Protein AF-A0AAV6N9J0-F1 (afdb_monomer_lite)

InterPro domains:
  IPR007642 RNA polymerase Rpb2, domain 2 [PF04561] (102-189)
  IPR015712 DNA-directed RNA polymerase, subunit 2 [PTHR20856] (10-179)

Sequence (192 aa):
MEIICNKQLDCCLFILYHNSEKDLAELRECPYDQGGYFIINESEKVLIAQEKMCIKYVSKKGQPNKYAFVEDVWSMAESQNRPPNTMFAHKCFLELVPRGSSGQYIHATLPETRTEIMIIVVFRARGFVPDKDLLEHVCYEFFDTQMMELLQSSLEEAFVIPNQQVALGHIGKRGSTVGVTKEKRIKYALSQ

Foldseek 3Di:
DDPCPPDDPPAPCVVVVDDDCVRCVVVVHHPPDPDQWHQDPNDTHHDDDDDDDDQFDFDQDDDPDQFRGKGWGWDDDPPDPDPPPPIWTKIWTWGDDPPPDDATFIWIDGPQFPDIDGPVLLCQLVPPLDVVSVCVVQPVDPVPVVSVRNCVRSCVVCVVQRHNLSSLQVRLVRRDDPPDDSVVSSVVSVVD

Organism: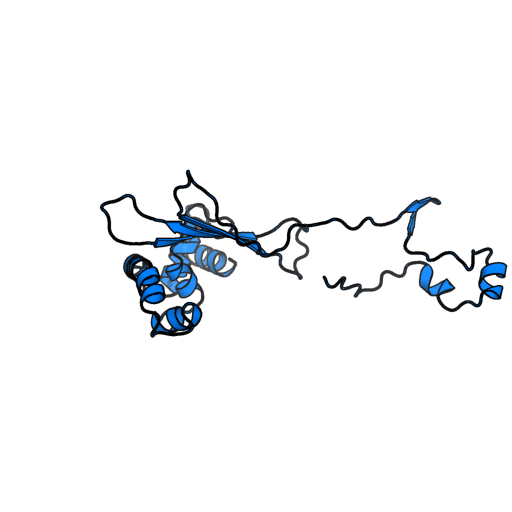 NCBI:txid37648

Structure (mmCIF, N/CA/C/O backbone):
data_AF-A0AAV6N9J0-F1
#
_entry.id   AF-A0AAV6N9J0-F1
#
loop_
_atom_site.group_PDB
_atom_site.id
_atom_site.type_symbol
_atom_site.label_atom_id
_atom_site.label_alt_id
_atom_site.label_comp_id
_atom_site.label_asym_id
_atom_site.label_entity_id
_atom_site.label_seq_id
_atom_site.pdbx_PDB_ins_code
_atom_site.Cartn_x
_atom_site.Cartn_y
_atom_site.Cartn_z
_atom_site.occupancy
_atom_site.B_iso_or_equiv
_atom_site.auth_seq_id
_atom_site.auth_comp_id
_atom_site.auth_asym_id
_atom_site.auth_atom_id
_atom_site.pdbx_PDB_model_num
ATOM 1 N N . MET A 1 1 ? 15.717 -5.652 -12.855 1.00 31.23 1 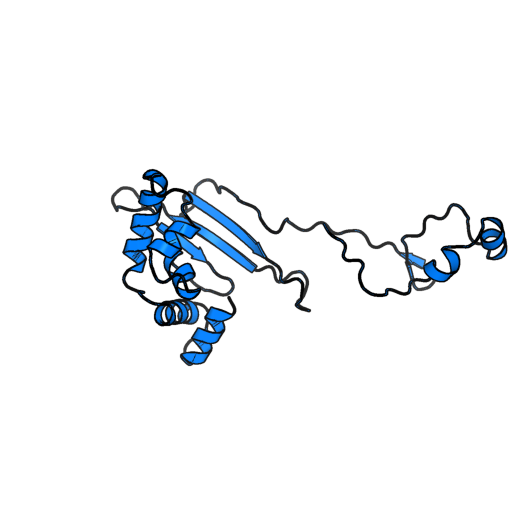MET A N 1
ATOM 2 C CA . MET A 1 1 ? 16.013 -5.033 -14.160 1.00 31.23 1 MET A CA 1
ATOM 3 C C . MET A 1 1 ? 15.926 -6.148 -15.186 1.00 31.23 1 MET A C 1
ATOM 5 O O . MET A 1 1 ? 16.937 -6.641 -15.653 1.00 31.23 1 MET A O 1
ATOM 9 N N . GLU A 1 2 ? 14.709 -6.628 -15.434 1.00 23.64 2 GLU A N 1
ATOM 10 C CA . GLU A 1 2 ? 14.444 -7.546 -16.537 1.00 23.64 2 GLU A CA 1
ATOM 11 C C . GLU A 1 2 ? 13.888 -6.687 -17.656 1.00 23.64 2 GLU A C 1
ATOM 13 O O . GLU A 1 2 ? 12.780 -6.160 -17.568 1.00 23.64 2 GLU A O 1
ATOM 18 N N . ILE A 1 3 ? 14.686 -6.497 -18.699 1.00 32.66 3 ILE A N 1
ATOM 19 C CA . ILE A 1 3 ? 14.113 -6.158 -19.989 1.00 32.66 3 ILE A CA 1
ATOM 20 C C . ILE A 1 3 ? 13.468 -7.461 -20.446 1.00 32.66 3 ILE A C 1
ATOM 22 O O . ILE A 1 3 ? 14.136 -8.334 -20.996 1.00 32.66 3 ILE A O 1
ATOM 26 N N . ILE A 1 4 ? 12.176 -7.620 -20.155 1.00 33.50 4 ILE A N 1
ATOM 27 C CA . ILE A 1 4 ? 11.339 -8.624 -20.804 1.00 33.50 4 ILE A CA 1
ATOM 28 C C . ILE A 1 4 ? 11.236 -8.182 -22.267 1.00 33.50 4 ILE A C 1
ATOM 30 O O . ILE A 1 4 ? 10.284 -7.536 -22.694 1.00 33.50 4 ILE A O 1
ATOM 34 N N . CYS A 1 5 ? 12.271 -8.508 -23.041 1.00 33.91 5 CYS A N 1
ATOM 35 C CA . CYS A 1 5 ? 12.258 -8.492 -24.494 1.00 33.91 5 CYS A CA 1
ATOM 36 C C . CYS A 1 5 ? 11.463 -9.723 -24.944 1.00 33.91 5 CYS A C 1
ATOM 38 O O . CYS A 1 5 ? 11.996 -10.672 -25.506 1.00 33.91 5 CYS A O 1
ATOM 40 N N . ASN A 1 6 ? 10.189 -9.774 -24.562 1.00 35.31 6 ASN A N 1
ATOM 41 C CA . ASN A 1 6 ? 9.321 -10.909 -24.825 1.00 35.31 6 ASN A CA 1
ATOM 42 C C . ASN A 1 6 ? 8.063 -10.393 -25.510 1.00 35.31 6 ASN A C 1
ATOM 44 O O . ASN A 1 6 ? 7.016 -10.207 -24.893 1.00 35.31 6 ASN A O 1
ATOM 48 N N . LYS A 1 7 ? 8.253 -10.063 -26.790 1.00 34.75 7 LYS A N 1
ATOM 49 C CA . LYS A 1 7 ? 7.322 -10.247 -27.909 1.00 34.75 7 LYS A CA 1
ATOM 50 C C . LYS A 1 7 ? 7.892 -9.530 -29.130 1.00 34.75 7 LYS A C 1
ATOM 52 O O . LYS A 1 7 ? 7.790 -8.316 -29.238 1.00 34.75 7 LYS A O 1
ATOM 57 N N . GLN A 1 8 ? 8.479 -10.327 -30.019 1.00 37.38 8 GLN A N 1
ATOM 58 C CA . GLN A 1 8 ? 8.325 -10.196 -31.468 1.00 37.38 8 GLN A CA 1
ATOM 59 C C . GLN A 1 8 ? 8.372 -8.755 -32.012 1.00 37.38 8 GLN A C 1
ATOM 61 O O . GLN A 1 8 ? 7.417 -8.268 -32.613 1.00 37.38 8 GLN A O 1
ATOM 66 N N . LEU A 1 9 ? 9.481 -8.054 -31.795 1.00 38.28 9 LEU A N 1
ATOM 67 C CA . LEU A 1 9 ? 9.863 -6.979 -32.701 1.00 38.28 9 LEU A CA 1
ATOM 68 C C . LEU A 1 9 ? 10.741 -7.638 -33.756 1.00 38.28 9 LEU A C 1
ATOM 70 O O . LEU A 1 9 ? 11.930 -7.856 -33.536 1.00 38.28 9 LEU A O 1
ATOM 74 N N . ASP A 1 10 ? 10.106 -8.015 -34.867 1.00 40.62 10 ASP A N 1
ATOM 75 C CA . ASP A 1 10 ? 10.760 -8.434 -36.106 1.00 40.62 10 ASP A CA 1
ATOM 76 C C . ASP A 1 10 ? 11.541 -7.229 -36.667 1.00 40.62 10 ASP A C 1
ATOM 78 O O . ASP A 1 10 ? 11.131 -6.549 -37.605 1.00 40.62 10 ASP A O 1
ATOM 82 N N . CYS A 1 11 ? 12.648 -6.887 -36.012 1.00 40.97 11 CYS A N 1
ATOM 83 C CA . CYS A 1 11 ? 13.630 -5.933 -36.499 1.00 40.97 11 CYS A CA 1
ATOM 84 C C . CYS A 1 11 ? 14.522 -6.643 -37.522 1.00 40.97 11 CYS A C 1
ATOM 86 O O . CYS A 1 11 ? 14.815 -7.828 -37.361 1.00 40.97 11 CYS A O 1
ATOM 88 N N . CYS A 1 12 ? 14.989 -5.916 -38.543 1.00 45.47 12 CYS A N 1
ATOM 89 C CA . CYS A 1 12 ? 15.786 -6.396 -39.686 1.00 45.47 12 CYS A CA 1
ATOM 90 C C . CYS A 1 12 ? 16.998 -7.300 -39.359 1.00 45.47 1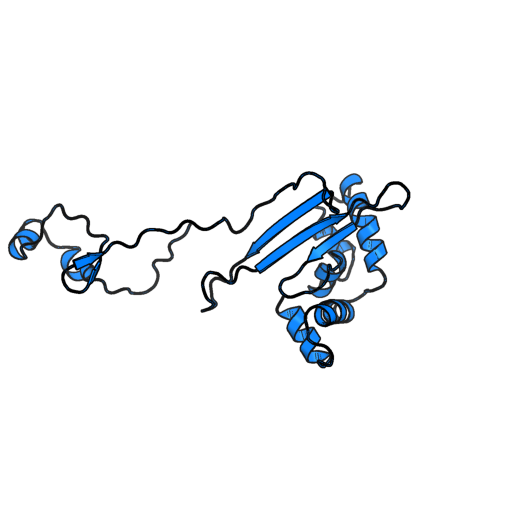2 CYS A C 1
ATOM 92 O O . CYS A 1 12 ? 17.586 -7.883 -40.265 1.00 45.47 12 CYS A O 1
ATOM 94 N N . LEU A 1 13 ? 17.362 -7.458 -38.085 1.00 48.75 13 LEU A N 1
ATOM 95 C CA . LEU A 1 13 ? 18.484 -8.259 -37.619 1.00 48.75 13 LEU A CA 1
ATOM 96 C C . LEU A 1 13 ? 18.312 -9.773 -37.833 1.00 48.75 13 LEU A C 1
ATOM 98 O O . LEU A 1 13 ? 19.321 -10.442 -38.020 1.00 48.75 13 LEU A O 1
ATOM 102 N N . PHE A 1 14 ? 17.093 -10.338 -37.871 1.00 50.28 14 PHE A N 1
ATOM 103 C CA . PHE A 1 14 ? 16.942 -11.798 -38.070 1.00 50.28 14 PHE A CA 1
ATOM 104 C C . PHE A 1 14 ? 17.465 -12.270 -39.440 1.00 50.28 14 PHE A C 1
ATOM 106 O O . PHE A 1 14 ? 17.883 -13.415 -39.577 1.00 50.28 14 PHE A O 1
ATOM 113 N N . ILE A 1 15 ? 17.506 -11.380 -40.440 1.00 55.34 15 ILE A N 1
ATOM 114 C CA . ILE A 1 15 ? 18.019 -11.687 -41.786 1.00 55.34 15 ILE A CA 1
ATOM 115 C C . ILE A 1 15 ? 19.557 -11.784 -41.798 1.00 55.34 15 ILE A C 1
ATOM 117 O O . ILE A 1 15 ? 20.117 -12.490 -42.632 1.00 55.34 15 ILE A O 1
ATOM 121 N N . LEU A 1 16 ? 20.245 -11.115 -40.865 1.00 60.81 16 LEU A N 1
ATOM 122 C CA . LEU A 1 16 ? 21.712 -11.046 -40.814 1.00 60.81 16 LEU A CA 1
ATOM 123 C C . LEU A 1 16 ? 22.329 -11.890 -39.686 1.00 60.81 16 LEU A C 1
ATOM 125 O O . LEU A 1 16 ? 23.527 -12.159 -39.719 1.00 60.81 16 LEU A O 1
ATOM 129 N N . TYR A 1 17 ? 21.526 -12.343 -38.712 1.00 60.28 17 TYR A N 1
ATOM 130 C CA . TYR A 1 17 ? 21.988 -12.932 -37.442 1.00 60.28 17 TYR A CA 1
ATOM 131 C C . TYR A 1 17 ? 22.746 -14.274 -37.556 1.00 60.28 17 TYR A C 1
ATOM 133 O O . TYR A 1 17 ? 23.204 -14.811 -36.552 1.00 60.28 17 TYR A O 1
ATOM 141 N N . HIS A 1 18 ? 22.914 -14.824 -38.758 1.00 62.25 18 HIS A N 1
ATOM 142 C CA . HIS A 1 18 ? 23.640 -16.078 -38.994 1.00 62.25 18 HIS A CA 1
ATOM 143 C C . HIS A 1 18 ? 24.503 -16.071 -40.264 1.00 62.25 18 HIS A C 1
ATOM 145 O O . HIS A 1 18 ? 24.940 -17.128 -40.717 1.00 62.25 18 HIS A O 1
ATOM 151 N N . ASN A 1 19 ? 24.765 -14.894 -40.830 1.00 72.12 19 ASN A N 1
ATOM 152 C CA . ASN A 1 19 ? 25.577 -14.763 -42.034 1.00 72.12 19 ASN A CA 1
ATOM 153 C C . ASN A 1 19 ? 27.068 -14.812 -41.687 1.00 72.12 19 ASN A C 1
ATOM 155 O O . ASN A 1 19 ? 27.505 -14.253 -40.680 1.00 72.12 19 ASN A O 1
ATOM 159 N N . SER A 1 20 ? 27.863 -15.493 -42.515 1.00 79.31 20 SER A N 1
ATOM 160 C CA . SER A 1 20 ? 29.318 -15.446 -42.379 1.00 79.31 20 SER A CA 1
ATOM 161 C C . SER A 1 20 ? 29.845 -14.062 -42.776 1.00 79.31 20 SER A C 1
ATOM 163 O O . SER A 1 20 ? 29.172 -13.309 -43.479 1.00 79.31 20 SER A O 1
ATOM 165 N N . GLU A 1 21 ? 31.077 -13.721 -42.387 1.00 79.44 21 GLU A N 1
ATOM 166 C CA . GLU A 1 21 ? 31.707 -12.447 -42.787 1.00 79.44 21 GLU A CA 1
ATOM 167 C C . GLU A 1 21 ? 31.702 -12.241 -44.312 1.00 79.44 21 GLU A C 1
ATOM 169 O O . GLU A 1 21 ? 31.608 -11.113 -44.793 1.00 79.44 21 GLU A O 1
ATOM 174 N N . LYS A 1 22 ? 31.772 -13.339 -45.077 1.00 80.19 22 LYS A N 1
ATOM 175 C CA . LYS A 1 22 ? 31.703 -13.315 -46.541 1.00 80.19 22 LYS A CA 1
ATOM 176 C C . LYS A 1 22 ? 30.310 -12.937 -47.035 1.00 80.19 22 LYS A C 1
ATOM 178 O O . LYS A 1 22 ? 30.200 -12.071 -47.894 1.00 80.19 22 LYS A O 1
ATOM 183 N N . ASP A 1 23 ? 29.272 -13.532 -46.457 1.00 81.75 23 ASP A N 1
ATOM 184 C CA . ASP A 1 23 ? 27.882 -13.256 -46.832 1.00 81.75 23 ASP A CA 1
ATOM 185 C C . ASP A 1 23 ? 27.499 -11.806 -46.479 1.00 81.75 23 ASP A C 1
ATOM 187 O O . ASP A 1 23 ? 26.815 -11.132 -47.244 1.00 81.75 23 ASP A O 1
ATOM 191 N N . LEU A 1 24 ? 28.005 -11.280 -45.355 1.00 78.62 24 LEU A N 1
ATOM 192 C CA . LEU A 1 24 ? 27.842 -9.868 -44.983 1.00 78.62 24 LEU A CA 1
ATOM 193 C C . LEU A 1 24 ? 28.533 -8.931 -45.984 1.00 78.62 24 LEU A C 1
ATOM 195 O O . LEU A 1 24 ? 27.939 -7.939 -46.406 1.00 78.62 24 LEU A O 1
ATOM 199 N N . ALA A 1 25 ? 29.747 -9.271 -46.427 1.00 78.56 25 ALA A N 1
ATOM 200 C CA . ALA A 1 25 ? 30.464 -8.490 -47.432 1.00 78.56 25 ALA A CA 1
ATOM 201 C C . ALA A 1 25 ? 29.743 -8.478 -48.794 1.00 78.56 25 ALA A C 1
ATOM 203 O O . ALA A 1 25 ? 29.714 -7.443 -49.464 1.00 78.56 25 ALA A O 1
ATOM 204 N N . GLU A 1 26 ? 29.123 -9.593 -49.195 1.00 85.12 26 GLU A N 1
ATOM 205 C CA . GLU A 1 26 ? 28.287 -9.674 -50.404 1.00 85.12 26 GLU A CA 1
ATOM 206 C C . GLU A 1 26 ? 27.029 -8.803 -50.298 1.00 85.12 26 GLU A C 1
ATOM 208 O O . GLU A 1 26 ? 26.639 -8.145 -51.266 1.00 85.12 26 GLU A O 1
ATOM 213 N N . LEU A 1 27 ? 26.444 -8.732 -49.101 1.00 81.25 27 LEU A N 1
ATOM 214 C CA . LEU A 1 27 ? 25.314 -7.861 -48.779 1.00 81.25 27 LEU A CA 1
ATOM 215 C C . LEU A 1 27 ? 25.713 -6.388 -48.581 1.00 81.25 27 LEU A C 1
ATOM 217 O O . LEU A 1 27 ? 24.838 -5.550 -48.392 1.00 81.25 27 LEU A O 1
ATOM 221 N N . ARG A 1 28 ? 27.009 -6.055 -48.704 1.00 80.75 28 ARG A N 1
ATOM 222 C CA . ARG A 1 28 ? 27.591 -4.720 -48.455 1.00 80.75 28 ARG A CA 1
ATOM 223 C C . ARG A 1 28 ? 27.398 -4.219 -47.024 1.00 80.75 28 ARG A C 1
ATOM 225 O O . ARG A 1 28 ? 27.428 -3.014 -46.787 1.00 80.75 28 ARG A O 1
ATOM 232 N N . GLU A 1 29 ? 27.262 -5.147 -46.091 1.00 81.88 29 GLU A N 1
ATOM 233 C CA . GLU A 1 29 ? 27.192 -4.869 -44.665 1.00 81.88 29 GLU A CA 1
ATOM 234 C C . GLU A 1 29 ? 28.583 -4.971 -44.032 1.00 81.88 29 GLU A C 1
ATOM 236 O O . GLU A 1 29 ? 29.466 -5.694 -44.504 1.00 81.88 29 GLU A O 1
ATOM 241 N N . CYS A 1 30 ? 28.800 -4.229 -42.948 1.00 78.62 30 CYS A N 1
ATOM 242 C CA . CYS A 1 30 ? 30.058 -4.264 -42.211 1.00 78.62 30 CYS A CA 1
ATOM 243 C C . CYS A 1 30 ? 30.059 -5.440 -41.212 1.00 78.62 30 CYS A C 1
ATOM 245 O O . CYS A 1 30 ? 29.226 -5.443 -40.308 1.00 78.62 30 CYS A O 1
ATOM 247 N N . PRO A 1 31 ? 31.019 -6.389 -41.267 1.00 79.88 31 PRO A N 1
ATOM 248 C CA . PRO A 1 31 ? 31.106 -7.485 -40.291 1.00 79.88 31 PRO A CA 1
ATOM 249 C C . PRO A 1 31 ? 31.348 -7.034 -38.843 1.00 79.88 31 PRO A C 1
ATOM 251 O O . PRO A 1 31 ? 31.152 -7.809 -37.911 1.00 79.88 31 PRO A O 1
ATOM 254 N N . TYR A 1 32 ? 31.805 -5.793 -38.652 1.00 80.12 32 TYR A N 1
ATOM 255 C CA . TYR A 1 32 ? 32.082 -5.206 -37.340 1.00 80.12 32 TYR A CA 1
ATOM 256 C C . TYR A 1 32 ? 30.927 -4.365 -36.790 1.00 80.12 32 TYR A C 1
ATOM 258 O O . TYR A 1 32 ? 31.050 -3.834 -35.684 1.00 80.12 32 TYR A O 1
ATOM 266 N N . ASP A 1 33 ? 29.833 -4.211 -37.538 1.00 82.81 33 ASP A N 1
ATOM 267 C CA . ASP A 1 33 ? 28.647 -3.544 -37.020 1.00 82.81 33 ASP A CA 1
ATOM 268 C C . ASP A 1 33 ? 27.965 -4.427 -35.965 1.00 82.81 33 ASP A C 1
ATOM 270 O O . ASP A 1 33 ? 27.633 -5.588 -36.202 1.00 82.81 33 ASP A O 1
ATOM 274 N N . GLN A 1 34 ? 27.785 -3.871 -34.769 1.00 79.31 34 GLN A N 1
ATOM 275 C CA . GLN A 1 34 ? 27.184 -4.563 -33.629 1.00 79.31 34 GLN A CA 1
ATOM 276 C C . GLN A 1 34 ? 25.653 -4.447 -33.613 1.00 79.31 34 GLN A C 1
ATOM 278 O O . GLN A 1 34 ? 24.997 -5.109 -32.804 1.00 79.31 34 GLN A O 1
ATOM 283 N N . GLY A 1 35 ? 25.072 -3.617 -34.484 1.00 81.69 35 GLY A N 1
ATOM 284 C CA . GLY A 1 35 ? 23.641 -3.344 -34.503 1.00 81.69 35 GLY A CA 1
ATOM 285 C C . GLY A 1 35 ? 23.174 -2.565 -33.267 1.00 81.69 35 GLY A C 1
ATOM 286 O O . GLY A 1 35 ? 23.892 -1.740 -32.705 1.00 81.69 35 GLY A O 1
ATOM 287 N N . GLY A 1 36 ? 21.930 -2.802 -32.834 1.00 79.50 36 GLY A N 1
ATOM 288 C CA . GLY A 1 36 ? 21.336 -2.107 -31.677 1.00 79.50 36 GLY A CA 1
ATOM 289 C C . GLY A 1 36 ? 20.694 -0.752 -32.001 1.00 79.50 36 GLY A C 1
ATOM 290 O O . GLY A 1 36 ? 20.343 0.008 -31.097 1.00 79.50 36 GLY A O 1
ATOM 291 N N . TYR A 1 37 ? 20.501 -0.462 -33.284 1.00 83.94 37 TYR A N 1
ATOM 292 C CA . TYR A 1 37 ? 19.811 0.716 -33.790 1.00 83.94 37 TYR A CA 1
ATOM 293 C C . TYR A 1 37 ? 18.672 0.317 -34.739 1.00 83.94 37 TYR A C 1
ATOM 295 O O . TYR A 1 37 ? 18.566 -0.818 -35.199 1.00 83.94 37 TYR A O 1
ATOM 303 N N . PHE A 1 38 ? 17.797 1.273 -35.020 1.00 83.06 38 PHE A N 1
ATOM 304 C CA . PHE A 1 38 ? 16.711 1.182 -35.984 1.00 83.06 38 PHE A CA 1
ATOM 305 C C . PHE A 1 38 ? 17.035 2.084 -37.169 1.00 83.06 38 PHE A C 1
ATOM 307 O O . PHE A 1 38 ? 17.471 3.217 -36.971 1.00 83.06 38 PHE A O 1
ATOM 314 N N . ILE A 1 39 ? 16.765 1.625 -38.389 1.00 82.94 39 ILE A N 1
ATOM 315 C CA . ILE A 1 39 ? 16.808 2.478 -39.580 1.00 82.94 39 ILE A CA 1
ATOM 316 C C . ILE A 1 39 ? 15.397 3.030 -39.797 1.00 82.94 39 ILE A C 1
ATOM 318 O O . ILE A 1 39 ? 14.472 2.288 -40.122 1.00 82.94 39 ILE A O 1
ATOM 322 N N . ILE A 1 40 ? 15.216 4.334 -39.585 1.00 83.69 40 ILE A N 1
ATOM 323 C CA . ILE A 1 40 ? 13.936 5.034 -39.749 1.00 83.69 40 ILE A CA 1
ATOM 324 C C . ILE A 1 40 ? 14.161 6.187 -40.719 1.00 83.69 40 ILE A C 1
ATOM 326 O O . ILE A 1 40 ? 14.935 7.095 -40.421 1.00 83.69 40 ILE A O 1
ATOM 330 N N . ASN A 1 41 ? 13.468 6.167 -41.862 1.00 88.06 41 ASN A N 1
ATOM 331 C CA . ASN A 1 41 ? 13.627 7.158 -42.934 1.00 88.06 41 ASN A CA 1
ATOM 332 C C . ASN A 1 41 ? 15.102 7.344 -43.334 1.00 88.06 41 ASN A C 1
ATOM 334 O O . ASN A 1 41 ? 15.622 8.456 -43.279 1.00 88.06 41 ASN A O 1
ATOM 338 N N . GLU A 1 42 ? 15.786 6.241 -43.658 1.00 82.06 42 GLU A N 1
ATOM 339 C CA . GLU A 1 42 ? 17.198 6.233 -44.093 1.00 82.06 42 GLU A CA 1
ATOM 340 C C . GLU A 1 42 ? 18.193 6.766 -43.043 1.00 82.06 42 GLU A C 1
ATOM 342 O O . GLU A 1 42 ? 19.358 7.004 -43.343 1.00 82.06 42 GLU A O 1
ATOM 347 N N . SER A 1 43 ? 17.753 6.948 -41.794 1.00 75.56 43 SER A N 1
ATOM 348 C CA . SER A 1 43 ? 18.587 7.407 -40.684 1.00 75.56 43 SER A CA 1
ATOM 349 C C . SER A 1 43 ? 18.631 6.382 -39.559 1.00 75.56 43 SER A C 1
ATOM 351 O O . SER A 1 43 ? 17.592 5.887 -39.119 1.00 75.56 43 SER A O 1
ATOM 353 N N . GLU A 1 44 ? 19.820 6.146 -39.018 1.00 84.81 44 GLU A N 1
ATOM 354 C CA . GLU A 1 44 ? 20.021 5.315 -37.833 1.00 84.81 44 GLU A CA 1
ATOM 355 C C . GLU A 1 44 ? 19.523 6.027 -3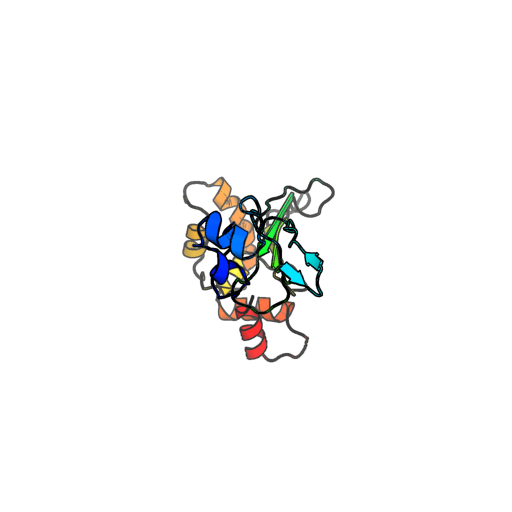6.567 1.00 84.81 44 GLU A C 1
ATOM 357 O O . GLU A 1 44 ? 19.729 7.233 -36.367 1.00 84.81 44 GLU A O 1
ATOM 362 N N . LYS A 1 45 ? 18.832 5.279 -35.704 1.00 84.94 45 LYS A N 1
ATOM 363 C CA . LYS A 1 45 ? 18.264 5.746 -34.436 1.00 84.94 45 LYS A CA 1
ATOM 364 C C . LYS A 1 45 ? 18.501 4.709 -33.350 1.00 84.94 45 LYS A C 1
ATOM 366 O O . LYS A 1 45 ? 18.144 3.550 -33.509 1.00 84.94 45 LYS A O 1
ATOM 371 N N . VAL A 1 46 ? 19.026 5.138 -32.211 1.00 85.81 46 VAL A N 1
ATOM 372 C CA . VAL A 1 46 ? 19.228 4.279 -31.037 1.00 85.81 46 VAL A CA 1
ATOM 373 C C . VAL A 1 46 ? 18.216 4.658 -29.962 1.00 85.81 46 VAL A C 1
ATOM 375 O O . VAL A 1 46 ? 17.964 5.843 -29.727 1.00 85.81 46 VAL A O 1
ATOM 378 N N . LEU A 1 47 ? 17.636 3.658 -29.296 1.00 86.50 47 LEU A N 1
ATOM 379 C CA . LEU A 1 47 ? 16.844 3.896 -28.093 1.00 86.50 47 LEU A CA 1
ATOM 380 C C . LEU A 1 47 ? 17.785 4.148 -26.917 1.00 86.50 47 LEU A C 1
ATOM 382 O O . LEU A 1 47 ? 18.559 3.278 -26.526 1.00 86.50 47 LEU A O 1
ATOM 386 N N . ILE A 1 48 ? 17.697 5.342 -26.337 1.00 87.12 48 ILE A N 1
ATOM 387 C CA . ILE A 1 48 ? 18.438 5.683 -25.125 1.00 87.12 48 ILE A CA 1
ATOM 388 C C . ILE A 1 48 ? 17.628 5.198 -23.925 1.00 87.12 48 ILE A C 1
ATOM 390 O O . ILE A 1 48 ? 16.470 5.587 -23.750 1.00 87.12 48 ILE A O 1
ATOM 394 N N . ALA A 1 49 ? 18.241 4.350 -23.099 1.00 82.75 49 ALA A N 1
ATOM 395 C CA . ALA A 1 49 ? 17.639 3.914 -21.850 1.00 82.75 49 ALA A CA 1
ATOM 396 C C . ALA A 1 49 ? 17.351 5.131 -20.958 1.00 82.75 49 ALA A C 1
ATOM 398 O O . ALA A 1 49 ? 18.215 5.980 -20.742 1.00 82.75 49 ALA A O 1
ATOM 399 N N . GLN A 1 50 ? 16.125 5.214 -20.444 1.00 78.12 50 GLN A N 1
ATOM 400 C CA . GLN A 1 50 ? 15.738 6.253 -19.498 1.00 78.12 50 GLN A CA 1
ATOM 401 C C . GLN A 1 50 ? 15.793 5.702 -18.081 1.00 78.12 50 GLN A C 1
ATOM 403 O O . GLN A 1 50 ? 15.148 4.698 -17.769 1.00 78.12 50 GLN A O 1
ATOM 408 N N . GLU A 1 51 ? 16.532 6.387 -17.215 1.00 73.50 51 GLU A N 1
ATOM 409 C CA . GLU A 1 51 ? 16.494 6.104 -15.789 1.00 73.50 51 GLU A CA 1
ATOM 410 C C . GLU A 1 51 ? 15.137 6.502 -15.207 1.00 73.50 51 GLU A C 1
ATOM 412 O O . GLU A 1 51 ? 14.567 7.551 -15.519 1.00 73.50 51 GLU A O 1
ATOM 417 N N . LYS A 1 52 ? 14.619 5.645 -14.331 1.00 68.25 52 LYS A N 1
ATOM 418 C CA . LYS A 1 52 ? 13.447 5.928 -13.508 1.00 68.25 52 LYS A CA 1
ATOM 419 C C . LYS A 1 52 ? 13.785 5.625 -12.060 1.00 68.25 52 LYS A C 1
ATOM 421 O O . LYS A 1 52 ? 14.526 4.688 -11.774 1.00 68.25 52 LYS A O 1
ATOM 426 N N . MET A 1 53 ? 13.211 6.412 -11.154 1.00 64.50 53 MET A N 1
ATOM 427 C CA . MET A 1 53 ? 13.336 6.185 -9.716 1.00 64.50 53 MET A CA 1
ATOM 428 C C . MET A 1 53 ? 12.904 4.761 -9.356 1.00 64.50 53 MET A C 1
ATOM 430 O O . MET A 1 53 ? 11.874 4.272 -9.829 1.00 64.50 53 MET A O 1
ATOM 434 N N . CYS A 1 54 ? 13.689 4.111 -8.496 1.00 58.28 54 CYS A N 1
ATOM 435 C CA . CYS A 1 54 ? 13.357 2.795 -7.973 1.00 58.28 54 CYS A CA 1
ATOM 436 C C . CYS A 1 54 ? 12.012 2.821 -7.240 1.00 58.28 54 CYS A C 1
ATOM 438 O O . CYS A 1 54 ? 11.688 3.738 -6.489 1.00 58.28 54 CYS A O 1
ATOM 440 N N . ILE A 1 55 ? 11.253 1.750 -7.445 1.00 61.47 55 ILE A N 1
ATOM 441 C CA . ILE A 1 55 ? 9.862 1.575 -7.018 1.00 61.47 55 ILE A CA 1
ATOM 442 C C . ILE A 1 55 ? 9.728 1.594 -5.476 1.00 61.47 55 ILE A C 1
ATOM 444 O O . ILE A 1 55 ? 8.690 1.955 -4.938 1.00 61.47 55 ILE A O 1
ATOM 448 N N . LYS A 1 56 ? 10.791 1.284 -4.726 1.00 54.91 56 LYS A N 1
ATOM 449 C CA . LYS A 1 56 ? 10.783 1.286 -3.256 1.00 54.91 56 LYS A CA 1
ATOM 450 C C . LYS A 1 56 ? 11.928 2.152 -2.741 1.00 54.91 56 LYS A C 1
ATOM 452 O O . LYS A 1 56 ? 13.086 1.780 -2.912 1.00 54.91 56 LYS A O 1
ATOM 457 N N . TYR A 1 57 ? 11.610 3.289 -2.126 1.00 56.44 57 TYR A N 1
ATOM 458 C CA . TYR A 1 57 ? 12.593 4.155 -1.480 1.00 56.44 57 TYR A CA 1
ATOM 459 C C . TYR A 1 57 ? 12.096 4.534 -0.088 1.00 56.44 57 TYR A C 1
ATOM 461 O O . TYR A 1 57 ? 11.038 5.139 0.049 1.00 56.44 57 TYR A O 1
ATOM 469 N N . VAL A 1 58 ? 12.867 4.155 0.931 1.00 55.34 58 VAL A N 1
ATOM 470 C CA . VAL A 1 58 ? 12.568 4.469 2.329 1.00 55.34 58 VAL A CA 1
ATOM 471 C C . VAL A 1 58 ? 13.330 5.735 2.711 1.00 55.34 58 VAL A C 1
ATOM 473 O O . VAL A 1 58 ? 14.546 5.794 2.512 1.00 55.34 58 VAL A O 1
ATOM 476 N N . SER A 1 59 ? 12.639 6.766 3.204 1.00 57.31 59 SER A N 1
ATOM 477 C CA . SER A 1 59 ? 13.237 8.092 3.412 1.00 57.31 59 SER A CA 1
ATOM 478 C C . SER A 1 59 ? 12.871 8.703 4.759 1.00 57.31 59 SER A C 1
ATOM 480 O O . SER A 1 59 ? 11.746 9.132 4.995 1.00 57.31 59 SER A O 1
ATOM 482 N N . LYS A 1 60 ? 13.853 8.884 5.640 1.00 60.25 60 LYS A N 1
ATOM 483 C CA . LYS A 1 60 ? 13.633 9.671 6.853 1.00 60.25 60 LYS A CA 1
ATOM 484 C C . LYS A 1 60 ? 13.665 11.160 6.507 1.00 60.25 60 LYS A C 1
ATOM 486 O O . LYS A 1 60 ? 14.735 11.732 6.310 1.00 60.25 60 LYS A O 1
ATOM 491 N N . LYS A 1 61 ? 12.500 11.806 6.432 1.00 61.53 61 LYS A N 1
ATOM 492 C CA . LYS A 1 61 ? 12.431 13.265 6.249 1.00 61.53 61 LYS A CA 1
ATOM 493 C C . LYS A 1 61 ? 12.737 13.971 7.572 1.00 61.53 61 LYS A C 1
ATOM 495 O O . LYS A 1 61 ? 12.106 13.694 8.587 1.00 61.53 61 LYS A O 1
ATOM 500 N N . GLY A 1 62 ? 13.731 14.859 7.555 1.00 55.12 62 GLY A N 1
ATOM 501 C CA . GLY A 1 62 ? 14.100 15.690 8.704 1.00 55.12 62 GLY A CA 1
ATOM 502 C C . GLY A 1 62 ? 13.043 16.751 9.031 1.00 55.12 62 GLY A C 1
ATOM 503 O O . GLY A 1 62 ? 12.178 17.061 8.211 1.00 55.12 62 GLY A O 1
ATOM 504 N N . GLN A 1 63 ? 13.119 17.309 10.241 1.00 58.50 63 GLN A N 1
ATOM 505 C CA . GLN A 1 63 ? 12.275 18.426 10.677 1.00 58.50 63 GLN A CA 1
ATOM 506 C C . GLN A 1 63 ? 12.459 19.667 9.781 1.00 58.50 63 GLN A C 1
ATOM 508 O O . GLN A 1 63 ? 13.550 19.852 9.238 1.00 58.50 63 GLN A O 1
ATOM 513 N N . PRO A 1 64 ? 11.441 20.543 9.651 1.00 61.06 64 PRO A N 1
ATOM 514 C CA . PRO A 1 64 ? 10.186 20.600 10.408 1.00 61.06 64 PRO A CA 1
ATOM 515 C C . PRO A 1 64 ? 9.037 19.896 9.673 1.00 61.06 64 PRO A C 1
ATOM 517 O O . PRO A 1 64 ? 8.462 20.433 8.731 1.00 61.06 64 PRO A O 1
ATOM 520 N N . ASN A 1 65 ? 8.682 18.691 10.113 1.00 66.75 65 ASN A N 1
ATOM 521 C CA . ASN A 1 65 ? 7.587 17.920 9.533 1.00 66.75 65 ASN A CA 1
ATOM 522 C C . ASN A 1 65 ? 6.654 17.444 10.656 1.00 66.75 65 ASN A C 1
ATOM 524 O O . ASN A 1 65 ? 7.135 17.131 11.745 1.00 66.75 65 ASN A O 1
ATOM 528 N N . LYS A 1 66 ? 5.336 17.401 10.401 1.00 74.00 66 LYS A N 1
ATOM 529 C CA . LYS A 1 66 ? 4.317 16.895 11.354 1.00 74.00 66 LYS A CA 1
ATOM 530 C C . LYS A 1 66 ? 4.626 15.454 11.789 1.00 74.00 66 LYS A C 1
ATOM 532 O O . LYS A 1 66 ? 4.313 15.042 12.899 1.00 74.00 66 LYS A O 1
ATOM 537 N N . TYR A 1 67 ? 5.261 14.705 10.896 1.00 75.94 67 TYR A N 1
ATOM 538 C CA . TYR A 1 67 ? 5.546 13.288 11.036 1.00 75.94 67 TYR A CA 1
ATOM 539 C C . TYR A 1 67 ? 7.026 13.055 11.337 1.00 75.94 67 TYR A C 1
ATOM 541 O O . TYR A 1 67 ? 7.896 13.702 10.749 1.00 75.94 67 TYR A O 1
ATOM 549 N N . ALA A 1 68 ? 7.314 12.103 12.220 1.00 74.88 68 ALA A N 1
ATOM 550 C CA . ALA A 1 68 ? 8.679 11.715 12.564 1.00 74.88 68 ALA A CA 1
ATOM 551 C C . ALA A 1 68 ? 9.329 10.825 11.502 1.00 74.88 68 ALA A C 1
ATOM 553 O O . ALA A 1 68 ? 10.539 10.902 11.284 1.00 74.88 68 ALA A O 1
ATOM 554 N N . PHE A 1 69 ? 8.517 10.003 10.838 1.00 76.88 69 PHE A N 1
ATOM 555 C CA . PHE A 1 69 ? 8.930 9.125 9.750 1.00 76.88 69 PHE A CA 1
ATOM 556 C C . PHE A 1 69 ? 7.894 9.194 8.634 1.00 76.88 69 PHE A C 1
ATOM 558 O O . PHE A 1 69 ? 6.697 9.293 8.913 1.00 76.88 69 PHE A O 1
ATOM 565 N N . VAL A 1 70 ? 8.365 9.186 7.386 1.00 77.69 70 VAL A N 1
ATOM 566 C CA . VAL A 1 70 ? 7.521 9.241 6.189 1.00 77.69 70 VAL A CA 1
ATOM 567 C C . VAL A 1 70 ? 8.081 8.288 5.156 1.00 77.69 70 VAL A C 1
ATOM 569 O O . VAL A 1 70 ? 9.136 8.551 4.593 1.00 77.69 70 VAL A O 1
ATOM 572 N N . GLU A 1 71 ? 7.344 7.234 4.856 1.00 77.06 71 GLU A N 1
ATOM 573 C CA . GLU A 1 71 ? 7.764 6.253 3.867 1.00 77.06 71 GLU A CA 1
ATOM 574 C C . GLU A 1 71 ? 6.927 6.371 2.604 1.00 77.06 71 GLU A C 1
ATOM 576 O O . GLU A 1 71 ? 5.707 6.240 2.664 1.00 77.06 71 GLU A O 1
ATOM 581 N N . ASP A 1 72 ? 7.589 6.630 1.472 1.00 75.31 72 ASP A N 1
ATOM 582 C CA . ASP A 1 72 ? 6.969 6.782 0.156 1.00 75.31 72 ASP A CA 1
ATOM 583 C C . ASP A 1 72 ? 7.198 5.484 -0.653 1.00 75.31 72 ASP A C 1
ATOM 585 O O . ASP A 1 72 ? 8.284 5.231 -1.178 1.00 75.31 72 ASP A O 1
ATOM 589 N N . VAL A 1 73 ? 6.168 4.645 -0.778 1.00 74.56 73 VAL A N 1
ATOM 590 C CA . VAL A 1 73 ? 6.210 3.430 -1.607 1.00 74.56 73 VAL A CA 1
ATOM 591 C C . VAL A 1 73 ? 5.581 3.729 -2.955 1.00 74.56 73 VAL A C 1
ATOM 593 O O . VAL A 1 73 ? 4.407 4.091 -3.028 1.00 74.56 73 VAL A O 1
ATOM 596 N N . TRP A 1 74 ? 6.344 3.528 -4.024 1.00 72.50 74 TRP A N 1
ATOM 597 C CA . TRP A 1 74 ? 5.838 3.645 -5.380 1.00 72.50 74 TRP A CA 1
ATOM 598 C C . TRP A 1 74 ? 5.487 2.257 -5.914 1.00 72.50 74 TRP A C 1
ATOM 600 O O . TRP A 1 74 ? 6.117 1.265 -5.569 1.00 72.50 74 TRP A O 1
ATOM 610 N N . SER A 1 75 ? 4.457 2.136 -6.741 1.00 70.31 75 SER A N 1
ATOM 611 C CA . SER A 1 75 ? 4.166 0.872 -7.426 1.00 70.31 75 SER A CA 1
ATOM 612 C C . SER A 1 75 ? 3.623 1.114 -8.827 1.00 70.31 75 SER A C 1
ATOM 614 O O . SER A 1 75 ? 3.020 2.152 -9.105 1.00 70.31 75 SER A O 1
ATOM 616 N N . MET A 1 76 ? 3.878 0.161 -9.724 1.00 69.12 76 MET A N 1
ATOM 617 C CA . MET A 1 76 ? 3.393 0.169 -11.100 1.00 69.12 76 MET A CA 1
ATOM 618 C C . MET A 1 76 ? 2.941 -1.246 -11.454 1.00 69.12 76 MET A C 1
ATOM 620 O O . MET A 1 76 ? 3.688 -2.204 -11.264 1.00 69.12 76 MET A O 1
ATOM 624 N N . ALA A 1 77 ? 1.710 -1.383 -11.943 1.00 64.88 77 ALA A N 1
ATOM 625 C CA . ALA A 1 77 ? 1.200 -2.669 -12.397 1.00 64.88 77 ALA A CA 1
ATOM 626 C C . ALA A 1 77 ? 1.819 -3.021 -13.757 1.00 64.88 77 ALA A C 1
ATOM 628 O O . ALA A 1 77 ? 1.667 -2.268 -14.714 1.00 64.88 77 ALA A O 1
ATOM 629 N N . GLU A 1 78 ? 2.464 -4.182 -13.845 1.00 61.56 78 GLU A N 1
ATOM 630 C CA . GLU A 1 78 ? 3.171 -4.667 -15.041 1.00 61.56 78 GLU A CA 1
ATOM 631 C C . GLU A 1 78 ? 2.242 -4.907 -16.249 1.00 61.56 78 GLU A C 1
ATOM 633 O O . GLU A 1 78 ? 2.654 -4.802 -17.398 1.00 61.56 78 GLU A O 1
ATOM 638 N N . SER A 1 79 ? 0.958 -5.183 -15.993 1.00 56.34 79 SER A N 1
ATOM 639 C CA . SER A 1 79 ? -0.002 -5.675 -16.994 1.00 56.34 79 SER A CA 1
ATOM 640 C C . SER A 1 79 ? -1.004 -4.630 -17.511 1.00 56.34 79 SER A C 1
ATOM 642 O O . SER A 1 79 ? -1.851 -4.961 -18.344 1.00 56.34 79 SER A O 1
ATOM 644 N N . GLN A 1 80 ? -0.992 -3.391 -17.022 1.00 54.31 80 GLN A N 1
ATOM 645 C CA . GLN A 1 80 ? -1.959 -2.388 -17.477 1.00 54.31 80 GLN A CA 1
ATOM 646 C C . GLN A 1 80 ? -1.326 -1.529 -18.568 1.00 54.31 80 GLN A C 1
ATOM 648 O O . GLN A 1 80 ? -0.271 -0.945 -18.350 1.00 54.31 80 GLN A O 1
ATOM 653 N N . ASN A 1 81 ? -2.016 -1.378 -19.703 1.00 54.22 81 ASN A N 1
ATOM 654 C CA . ASN A 1 81 ? -1.702 -0.425 -20.778 1.00 54.22 81 ASN A CA 1
ATOM 655 C C . ASN A 1 81 ? -1.940 1.038 -20.323 1.00 54.22 81 ASN A C 1
ATOM 657 O O . ASN A 1 81 ? -2.541 1.850 -21.025 1.00 54.22 81 ASN A O 1
ATOM 661 N N . ARG A 1 82 ? -1.576 1.342 -19.074 1.00 57.22 82 ARG A N 1
ATOM 662 C CA . ARG A 1 82 ? -1.584 2.670 -18.477 1.00 57.22 82 ARG A CA 1
ATOM 663 C C . ARG A 1 82 ? -0.279 3.353 -18.859 1.00 57.22 82 ARG A C 1
ATOM 665 O O . ARG A 1 82 ? 0.739 2.675 -19.004 1.00 57.22 82 ARG A O 1
ATOM 672 N N . PRO A 1 83 ? -0.287 4.684 -19.021 1.00 54.41 83 PRO A N 1
ATOM 673 C CA . PRO A 1 83 ? 0.939 5.400 -19.306 1.00 54.41 83 PRO A CA 1
ATOM 674 C C . PRO A 1 83 ? 1.987 5.047 -18.232 1.00 54.41 83 PRO A C 1
ATOM 676 O O . PRO A 1 83 ? 1.627 4.978 -17.053 1.00 54.41 83 PRO A O 1
ATOM 679 N N . PRO A 1 84 ? 3.271 4.867 -18.598 1.00 50.28 84 PRO A N 1
ATOM 680 C CA . PRO A 1 84 ? 4.363 4.429 -17.709 1.00 50.28 84 PRO A CA 1
ATOM 681 C C . PRO A 1 84 ? 4.639 5.310 -16.473 1.00 50.28 84 PRO A C 1
ATOM 683 O O . PRO A 1 84 ? 5.647 5.116 -15.792 1.00 50.28 84 PRO A O 1
ATOM 686 N N . ASN A 1 85 ? 3.802 6.322 -16.244 1.00 51.06 85 ASN A N 1
ATOM 687 C CA . ASN A 1 85 ? 3.922 7.368 -15.240 1.00 51.06 85 ASN A CA 1
ATOM 688 C C . ASN A 1 85 ? 2.774 7.325 -14.217 1.00 51.06 85 ASN A C 1
ATOM 690 O O . ASN A 1 85 ? 2.751 8.151 -13.308 1.00 51.06 85 ASN A O 1
ATOM 694 N N . THR A 1 86 ? 1.818 6.391 -14.327 1.00 52.44 86 THR A N 1
ATOM 695 C CA . THR A 1 86 ? 0.815 6.174 -13.271 1.00 52.44 86 THR A CA 1
ATOM 696 C C . THR A 1 86 ? 1.443 5.350 -12.148 1.00 52.44 86 THR A C 1
ATOM 698 O O . THR A 1 86 ? 1.167 4.163 -11.991 1.00 52.44 86 THR A O 1
ATOM 701 N N . MET A 1 87 ? 2.353 5.979 -11.407 1.00 55.06 87 MET A N 1
ATOM 702 C CA . MET A 1 87 ? 2.922 5.407 -10.194 1.00 55.06 87 MET A CA 1
ATOM 703 C C . MET A 1 87 ? 1.974 5.687 -9.030 1.00 55.06 87 MET A C 1
ATOM 705 O O . MET A 1 87 ? 1.549 6.824 -8.821 1.00 55.06 87 MET A O 1
ATOM 709 N N . PHE A 1 88 ? 1.652 4.655 -8.262 1.00 59.91 88 PHE A N 1
ATOM 710 C CA . PHE A 1 88 ? 0.869 4.802 -7.042 1.00 59.91 88 PHE A CA 1
ATOM 711 C C . PHE A 1 88 ? 1.802 5.098 -5.880 1.00 59.91 88 PHE A C 1
ATOM 713 O O . PHE A 1 88 ? 2.645 4.266 -5.561 1.00 59.91 88 PHE A O 1
ATOM 720 N N . ALA A 1 89 ? 1.662 6.279 -5.277 1.00 53.84 89 ALA A N 1
ATOM 721 C CA . ALA A 1 89 ? 2.385 6.648 -4.069 1.00 53.84 89 ALA A CA 1
ATOM 722 C C . ALA A 1 89 ? 1.538 6.288 -2.850 1.00 53.84 89 ALA A C 1
ATOM 724 O O . ALA A 1 89 ? 0.535 6.949 -2.571 1.00 53.84 89 ALA A O 1
ATOM 725 N N . HIS A 1 90 ? 1.956 5.261 -2.122 1.00 67.81 90 HIS A N 1
ATOM 726 C CA . HIS A 1 90 ? 1.459 5.013 -0.778 1.00 67.81 90 HIS A CA 1
ATOM 727 C C . HIS A 1 90 ? 2.400 5.706 0.191 1.00 67.81 90 HIS A C 1
ATOM 729 O O . HIS A 1 90 ? 3.616 5.549 0.088 1.00 67.81 90 HIS A O 1
ATOM 735 N N . LYS A 1 91 ? 1.841 6.484 1.113 1.00 63.47 91 LYS A N 1
ATOM 736 C CA . LYS A 1 91 ? 2.637 7.161 2.136 1.00 63.47 91 LYS A CA 1
ATOM 737 C C . LYS A 1 91 ? 2.283 6.613 3.491 1.00 63.47 91 LYS A C 1
ATOM 739 O O . LYS A 1 91 ? 1.106 6.661 3.818 1.00 63.47 91 LYS A O 1
ATOM 744 N N . CYS A 1 92 ? 3.252 6.142 4.259 1.00 68.25 92 CYS A N 1
ATOM 745 C CA . CYS A 1 92 ? 3.053 5.779 5.660 1.00 68.25 92 CYS A CA 1
ATOM 746 C C . CYS A 1 92 ? 3.730 6.814 6.553 1.00 68.25 92 CYS A C 1
ATOM 748 O O . CYS A 1 92 ? 4.845 7.245 6.267 1.00 68.25 92 CYS A O 1
ATOM 750 N N . PHE A 1 93 ? 3.065 7.203 7.633 1.00 74.81 93 PHE A N 1
ATOM 751 C CA . PHE A 1 93 ? 3.523 8.239 8.544 1.00 74.81 93 PHE A CA 1
ATOM 752 C C . PHE A 1 93 ? 3.520 7.724 9.972 1.00 74.81 93 PHE A C 1
ATOM 754 O O . PHE A 1 93 ? 2.563 7.067 10.368 1.00 74.81 93 PHE A O 1
ATOM 761 N N . LEU A 1 94 ? 4.545 8.083 10.744 1.00 72.25 94 LEU A N 1
ATOM 762 C CA . LEU A 1 94 ? 4.503 7.995 12.202 1.00 72.25 94 LEU A CA 1
ATOM 763 C C . LEU A 1 94 ? 4.321 9.404 12.766 1.00 72.25 94 LEU A C 1
ATOM 765 O O . LEU A 1 94 ? 5.237 10.231 12.692 1.00 72.25 94 LEU A O 1
ATOM 769 N N . GLU A 1 95 ? 3.139 9.692 13.299 1.00 69.88 95 GLU A N 1
ATOM 770 C CA . GLU A 1 95 ? 2.859 10.957 13.972 1.00 69.88 95 GLU A CA 1
ATOM 771 C C . GLU A 1 95 ? 3.326 10.880 15.428 1.00 69.88 95 GLU A C 1
ATOM 773 O O . GLU A 1 95 ? 2.830 10.073 16.218 1.00 69.88 95 GLU A O 1
ATOM 778 N N . LEU A 1 96 ? 4.297 11.728 15.781 1.00 63.84 96 LEU A N 1
ATOM 779 C CA . LEU A 1 96 ? 4.621 12.002 17.176 1.00 63.84 96 LEU A CA 1
ATOM 780 C C . LEU A 1 96 ? 3.725 13.149 17.624 1.00 63.84 96 LEU A C 1
ATOM 782 O O . LEU A 1 96 ? 3.900 14.286 17.181 1.00 63.84 96 LEU A O 1
ATOM 786 N N . VAL A 1 97 ? 2.768 12.857 18.497 1.00 64.50 97 VAL A N 1
ATOM 787 C CA . VAL A 1 97 ? 1.924 13.899 19.081 1.00 64.50 97 VAL A CA 1
ATOM 788 C C . VAL A 1 97 ? 2.812 14.885 19.860 1.00 64.50 97 VAL A C 1
ATOM 790 O O . VAL A 1 97 ? 3.788 14.468 20.498 1.00 64.50 97 VAL A O 1
ATOM 793 N N . PRO A 1 98 ? 2.531 16.203 19.824 1.00 53.34 98 PRO A N 1
ATOM 794 C CA . PRO A 1 98 ? 3.219 17.165 20.676 1.00 53.34 98 PRO A CA 1
ATOM 795 C C . PRO A 1 98 ? 3.135 16.761 22.155 1.00 53.34 98 PRO A C 1
ATOM 797 O O . PRO A 1 98 ? 2.159 16.159 22.604 1.00 53.34 98 PRO A O 1
ATOM 800 N N . ARG A 1 99 ? 4.183 17.107 22.916 1.00 45.31 99 ARG A N 1
ATOM 801 C CA . ARG A 1 99 ? 4.343 16.769 24.341 1.00 45.31 99 ARG A CA 1
ATOM 802 C C . ARG A 1 99 ? 3.033 17.004 25.113 1.00 45.31 99 ARG A C 1
ATOM 804 O O . ARG A 1 99 ? 2.621 18.151 25.253 1.00 45.31 99 ARG A O 1
ATOM 811 N N . GLY A 1 100 ? 2.420 15.938 25.635 1.00 51.28 100 GLY A N 1
ATOM 812 C CA . GLY A 1 100 ? 1.259 16.026 26.534 1.00 51.28 100 GLY A CA 1
ATOM 813 C C . GLY A 1 100 ? 0.024 15.207 26.143 1.00 51.28 100 GLY A C 1
ATOM 814 O O . GLY A 1 100 ? -0.895 15.115 26.948 1.00 51.28 100 GLY A O 1
ATOM 815 N N . SER A 1 101 ? -0.006 14.579 24.966 1.00 56.88 101 SER A N 1
ATOM 816 C CA . SER A 1 101 ? -1.018 13.575 24.609 1.00 56.88 101 SER A CA 1
ATOM 817 C C . SER A 1 101 ? -0.320 12.255 24.266 1.00 56.88 101 SER A C 1
ATOM 819 O O . SER A 1 101 ? 0.762 12.245 23.680 1.00 56.88 101 SER A O 1
ATOM 821 N N . SER A 1 102 ? -0.869 11.149 24.767 1.00 60.44 102 SER A N 1
ATOM 822 C CA . SER A 1 102 ? -0.230 9.835 24.742 1.00 60.44 102 SER A CA 1
ATOM 823 C C . SER A 1 102 ? -0.501 9.108 23.427 1.00 60.44 102 SER A C 1
ATOM 825 O O . SER A 1 102 ? -1.658 8.924 23.051 1.00 60.44 102 SER A O 1
ATOM 827 N N . GLY A 1 103 ? 0.565 8.653 22.770 1.00 66.19 103 GLY A N 1
ATOM 828 C CA . GLY A 1 103 ? 0.505 7.666 21.693 1.00 66.19 103 GLY A CA 1
ATOM 829 C C . GLY A 1 103 ? 1.282 8.064 20.443 1.00 66.19 103 GLY A C 1
ATOM 830 O O . GLY A 1 103 ? 1.406 9.245 20.124 1.00 66.19 103 GLY A O 1
ATOM 831 N N . GLN A 1 104 ? 1.823 7.067 19.747 1.00 78.94 104 GLN A N 1
ATOM 832 C CA . GLN A 1 104 ? 2.385 7.226 18.408 1.00 78.94 104 GLN A CA 1
ATOM 833 C C . GLN A 1 104 ? 1.425 6.572 17.416 1.00 78.94 104 GLN A C 1
ATOM 835 O O . GLN A 1 104 ? 1.011 5.431 17.617 1.00 78.94 104 GLN A O 1
ATOM 840 N N . TYR A 1 105 ? 1.047 7.294 16.364 1.00 86.69 105 TYR A N 1
ATOM 841 C CA . TYR A 1 105 ? 0.022 6.828 15.428 1.00 86.69 105 TYR A CA 1
ATOM 842 C C . TYR A 1 105 ? 0.625 6.565 14.061 1.00 86.69 105 TYR A C 1
ATOM 844 O O . TYR A 1 105 ? 1.387 7.385 13.541 1.00 86.69 105 TYR A O 1
ATOM 852 N N . ILE A 1 106 ? 0.263 5.421 13.481 1.00 88.62 106 ILE A N 1
ATOM 853 C CA . ILE A 1 106 ? 0.666 5.051 12.132 1.00 88.62 106 ILE A CA 1
ATOM 854 C C . ILE A 1 106 ? -0.514 5.232 11.188 1.00 88.62 106 ILE A C 1
ATOM 856 O O . ILE A 1 106 ? -1.501 4.485 11.211 1.00 88.62 106 ILE A O 1
ATOM 860 N N . HIS A 1 107 ? -0.387 6.215 10.308 1.00 89.62 107 HIS A N 1
ATOM 861 C CA . HIS A 1 107 ? -1.370 6.497 9.270 1.00 89.62 107 HIS A CA 1
ATOM 862 C C . HIS A 1 107 ? -0.787 6.246 7.888 1.00 89.62 107 HIS A C 1
ATOM 864 O O . HIS A 1 107 ? 0.426 6.249 7.690 1.00 89.62 107 HIS A O 1
ATOM 870 N N . ALA A 1 108 ? -1.669 6.026 6.923 1.00 89.38 108 ALA A N 1
ATOM 871 C CA . ALA A 1 108 ? -1.332 5.835 5.533 1.00 89.38 108 ALA A CA 1
ATOM 872 C C . ALA A 1 108 ? -2.200 6.706 4.618 1.00 89.38 108 ALA A C 1
ATOM 874 O O . ALA A 1 108 ? -3.403 6.861 4.835 1.00 89.38 108 ALA A O 1
ATOM 875 N N . THR A 1 109 ? -1.604 7.223 3.551 1.00 87.06 109 THR A N 1
ATOM 876 C CA . THR A 1 109 ? -2.320 7.823 2.424 1.00 87.06 109 THR A CA 1
ATOM 877 C C . THR A 1 109 ? -2.303 6.835 1.272 1.00 87.06 109 THR A C 1
ATOM 879 O O . THR A 1 109 ? -1.235 6.431 0.807 1.00 87.06 109 THR A O 1
ATOM 882 N N . LEU A 1 110 ? -3.494 6.449 0.819 1.00 85.75 110 LEU A N 1
ATOM 883 C CA . LEU A 1 110 ? -3.681 5.639 -0.381 1.00 85.75 110 LEU A CA 1
ATOM 884 C C . LEU A 1 110 ? -3.808 6.558 -1.607 1.00 85.75 110 LEU A C 1
ATOM 886 O O . LEU A 1 110 ? -4.227 7.715 -1.460 1.00 85.75 110 LEU A O 1
ATOM 890 N N . PRO A 1 111 ? -3.504 6.071 -2.817 1.00 80.19 111 PRO A N 1
ATOM 891 C CA . PRO A 1 111 ? -3.738 6.827 -4.036 1.00 80.19 111 PRO A CA 1
ATOM 892 C C . PRO A 1 111 ? -5.159 7.386 -4.111 1.00 80.19 111 PRO A C 1
ATOM 894 O O . PRO A 1 111 ? -6.119 6.748 -3.687 1.00 80.19 111 PRO A O 1
ATOM 897 N N . GLU A 1 112 ? -5.292 8.611 -4.619 1.00 77.81 112 GLU A N 1
ATOM 898 C CA . GLU A 1 112 ? -6.594 9.258 -4.857 1.00 77.81 112 GLU A CA 1
ATOM 899 C C . GLU A 1 112 ? -7.471 9.454 -3.596 1.00 77.81 112 GLU A C 1
ATOM 901 O O . GLU A 1 112 ? -8.598 9.947 -3.684 1.00 77.81 112 GLU A O 1
ATOM 906 N N . THR A 1 113 ? -6.955 9.153 -2.397 1.00 80.62 113 THR A N 1
ATOM 907 C CA . THR A 1 113 ? -7.625 9.465 -1.129 1.00 80.62 113 THR A CA 1
ATOM 908 C C . THR A 1 113 ? -7.263 10.865 -0.649 1.00 80.62 113 THR A C 1
ATOM 910 O O . THR A 1 113 ? -6.115 11.297 -0.712 1.00 80.62 113 THR A O 1
ATOM 913 N N . ARG A 1 114 ? -8.269 11.608 -0.175 1.00 80.19 114 ARG A N 1
ATOM 914 C CA . ARG A 1 114 ? -8.102 13.023 0.210 1.00 80.19 114 ARG A CA 1
ATOM 915 C C . ARG A 1 114 ? -7.502 13.227 1.598 1.00 80.19 114 ARG A C 1
ATOM 917 O O . ARG A 1 114 ? -7.070 14.329 1.915 1.00 80.19 114 ARG A O 1
ATOM 924 N N . THR A 1 115 ? -7.546 12.204 2.441 1.00 86.31 115 THR A N 1
ATOM 925 C CA . THR A 1 115 ? -7.185 12.282 3.859 1.00 86.31 115 THR A CA 1
ATOM 926 C C . THR A 1 115 ? -6.450 11.021 4.267 1.00 86.31 115 THR A C 1
ATOM 928 O O . THR A 1 115 ? -6.760 9.950 3.741 1.00 86.31 115 THR A O 1
ATOM 931 N N . GLU A 1 116 ? -5.580 11.141 5.264 1.00 87.50 116 GLU A N 1
ATOM 932 C CA . GLU A 1 116 ? -4.906 10.006 5.892 1.00 87.50 116 GLU A CA 1
ATOM 933 C C . GLU A 1 116 ? -5.905 8.998 6.501 1.00 87.50 116 GLU A C 1
ATOM 935 O O . GLU A 1 116 ? -7.055 9.321 6.837 1.00 87.50 116 GLU A O 1
ATOM 940 N N . ILE A 1 117 ? -5.488 7.735 6.547 1.00 90.88 117 ILE A N 1
ATOM 941 C CA . ILE A 1 117 ? -6.273 6.582 6.991 1.00 90.88 117 ILE A CA 1
ATOM 942 C C . ILE A 1 117 ? -5.411 5.781 7.964 1.00 90.88 117 ILE A C 1
ATOM 944 O O . ILE A 1 117 ? -4.247 5.532 7.679 1.00 90.88 117 ILE A O 1
ATOM 948 N N . MET A 1 118 ? -5.966 5.322 9.086 1.00 92.12 118 MET A N 1
ATOM 949 C CA . MET A 1 118 ? -5.208 4.477 10.014 1.00 92.12 118 MET A CA 1
ATOM 950 C C . MET A 1 118 ? -4.722 3.194 9.345 1.00 92.12 118 MET A C 1
ATOM 952 O O . MET A 1 118 ? -5.501 2.521 8.661 1.00 92.12 118 MET A O 1
ATOM 956 N N . ILE A 1 119 ? -3.470 2.806 9.597 1.00 91.81 119 ILE A N 1
ATOM 957 C CA . ILE A 1 119 ? -2.889 1.610 8.975 1.00 91.81 119 ILE A CA 1
ATOM 958 C C . ILE A 1 119 ? -3.688 0.341 9.313 1.00 91.81 119 ILE A C 1
ATOM 960 O O . ILE A 1 119 ? -3.927 -0.498 8.446 1.00 91.81 119 ILE A O 1
ATOM 964 N N . ILE A 1 120 ? -4.213 0.250 10.538 1.00 94.81 120 ILE A N 1
ATOM 965 C CA . ILE A 1 120 ? -5.041 -0.873 10.999 1.00 94.81 120 ILE A CA 1
ATOM 966 C C . ILE A 1 120 ? -6.313 -1.022 10.151 1.00 94.81 120 ILE A C 1
ATOM 968 O O . ILE A 1 120 ? -6.723 -2.131 9.811 1.00 94.81 120 ILE A O 1
ATOM 972 N N . VAL A 1 121 ? -6.920 0.093 9.729 1.00 95.06 121 VAL A N 1
ATOM 973 C CA . VAL A 1 121 ? -8.112 0.077 8.866 1.00 95.06 121 VAL A CA 1
ATOM 974 C C . VAL A 1 121 ? -7.778 -0.459 7.474 1.00 95.06 121 VAL A C 1
ATOM 976 O O . VAL A 1 121 ? -8.603 -1.149 6.875 1.00 95.06 121 VAL A O 1
ATOM 979 N N . VAL A 1 122 ? -6.571 -0.189 6.969 1.00 93.81 122 VAL A N 1
ATOM 980 C CA . VAL A 1 122 ? -6.095 -0.734 5.689 1.00 93.81 122 VAL A CA 1
ATOM 981 C C . VAL A 1 122 ? -5.951 -2.258 5.776 1.00 93.81 122 VAL A C 1
ATOM 983 O O . VAL A 1 122 ? -6.477 -2.967 4.917 1.00 93.81 122 VAL A O 1
ATOM 986 N N . PHE A 1 123 ? -5.339 -2.777 6.845 1.00 95.00 123 PHE A N 1
ATOM 987 C CA . PHE A 1 123 ? -5.234 -4.223 7.089 1.00 95.00 123 PHE A CA 1
ATOM 988 C C . PHE A 1 123 ? -6.607 -4.899 7.201 1.00 95.00 123 PHE A C 1
ATOM 990 O O . PHE A 1 123 ? -6.872 -5.886 6.506 1.00 95.00 123 PHE A O 1
ATOM 997 N N . ARG A 1 124 ? -7.529 -4.319 7.982 1.00 95.62 124 ARG A N 1
ATOM 998 C CA . ARG A 1 124 ? -8.904 -4.831 8.115 1.00 95.62 124 ARG A CA 1
ATOM 999 C C . ARG A 1 124 ? -9.652 -4.835 6.787 1.00 95.62 124 ARG A C 1
ATOM 1001 O O . ARG A 1 124 ? -10.363 -5.794 6.494 1.00 95.62 124 ARG A O 1
ATOM 1008 N N . ALA A 1 125 ? -9.474 -3.811 5.949 1.00 94.94 125 ALA A N 1
ATOM 1009 C CA . ALA A 1 125 ? -10.050 -3.775 4.603 1.00 94.94 125 ALA A CA 1
ATOM 1010 C C . ALA A 1 125 ? -9.518 -4.905 3.703 1.00 94.94 125 ALA A C 1
ATOM 1012 O O . ALA A 1 125 ? -10.254 -5.402 2.845 1.00 94.94 125 ALA A O 1
ATOM 1013 N N . ARG A 1 126 ? -8.276 -5.357 3.927 1.00 91.88 126 ARG A N 1
ATOM 1014 C CA . ARG A 1 126 ? -7.652 -6.463 3.187 1.00 91.88 126 ARG A CA 1
ATOM 1015 C C . ARG A 1 126 ? -7.998 -7.860 3.695 1.00 91.88 126 ARG A C 1
ATOM 1017 O O . ARG A 1 126 ? -7.700 -8.822 2.997 1.00 91.88 126 ARG A O 1
ATOM 1024 N N . GLY A 1 127 ? -8.694 -7.956 4.826 1.00 93.56 127 GLY A N 1
ATOM 1025 C CA . GLY A 1 127 ? -9.192 -9.215 5.383 1.00 93.56 127 GLY A CA 1
ATOM 1026 C C . GLY A 1 127 ? -8.543 -9.618 6.707 1.00 93.56 127 GLY A C 1
ATOM 1027 O O . GLY A 1 127 ? -9.022 -10.557 7.333 1.00 93.56 127 GLY A O 1
ATOM 1028 N N . PHE A 1 128 ? -7.528 -8.885 7.177 1.00 94.75 128 PHE A N 1
ATOM 1029 C CA . PHE A 1 128 ? -6.925 -9.088 8.498 1.00 94.75 128 PHE A CA 1
ATOM 1030 C C . PHE A 1 128 ? -7.804 -8.441 9.565 1.00 94.75 128 PHE A C 1
ATOM 1032 O O . PHE A 1 128 ? -7.591 -7.298 9.967 1.00 94.75 128 PHE A O 1
ATOM 1039 N N . VAL A 1 129 ? -8.878 -9.137 9.932 1.00 94.06 129 VAL A N 1
ATOM 1040 C CA . VAL A 1 129 ? -9.851 -8.647 10.913 1.00 94.06 129 VAL A CA 1
ATOM 1041 C C . VAL A 1 129 ? -9.374 -8.878 12.351 1.00 94.06 129 VAL A C 1
ATOM 1043 O O . VAL A 1 129 ? -9.442 -7.923 13.125 1.00 94.06 129 VAL A O 1
ATOM 1046 N N . PRO A 1 130 ? -8.883 -10.075 12.731 1.00 95.12 130 PRO A N 1
ATOM 1047 C CA . PRO A 1 130 ? -8.321 -10.284 14.059 1.00 95.12 130 PRO A CA 1
ATOM 1048 C C . PRO A 1 130 ? -7.016 -9.503 14.226 1.00 95.12 130 PRO A C 1
ATOM 1050 O O . PRO A 1 130 ? -6.128 -9.581 13.377 1.00 95.12 130 PRO A O 1
ATOM 1053 N N . ASP A 1 131 ? -6.870 -8.803 15.353 1.00 92.69 131 ASP A N 1
ATOM 1054 C CA . ASP A 1 131 ? -5.653 -8.029 15.632 1.00 92.69 131 ASP A CA 1
ATOM 1055 C C . ASP A 1 131 ? -4.416 -8.938 15.723 1.00 92.69 131 ASP A C 1
ATOM 1057 O O . ASP A 1 131 ? -3.333 -8.530 15.321 1.00 92.69 131 ASP A O 1
ATOM 1061 N N . LYS A 1 132 ? -4.580 -10.196 16.160 1.00 92.62 132 LYS A N 1
ATOM 1062 C CA . LYS A 1 132 ? -3.512 -11.208 16.153 1.00 92.62 132 LYS A CA 1
ATOM 1063 C C . LYS A 1 132 ? -2.954 -11.422 14.747 1.00 92.62 132 LYS A C 1
ATOM 1065 O O . LYS A 1 132 ? -1.751 -11.315 14.568 1.00 92.62 132 LYS A O 1
ATOM 1070 N N . ASP A 1 133 ? -3.818 -11.654 13.760 1.00 92.69 133 ASP A N 1
ATOM 1071 C CA . ASP A 1 133 ? -3.401 -11.911 12.377 1.00 92.69 133 ASP A CA 1
ATOM 1072 C C . ASP A 1 133 ? -2.672 -10.698 11.792 1.00 92.69 133 ASP A C 1
ATOM 1074 O O . ASP A 1 133 ? -1.671 -10.848 11.097 1.00 92.69 133 ASP A O 1
ATOM 1078 N N . LEU A 1 134 ? -3.147 -9.486 12.099 1.00 92.81 134 LEU A N 1
ATOM 1079 C CA . LEU A 1 134 ? -2.472 -8.245 11.720 1.00 92.81 134 LEU A CA 1
ATOM 1080 C C . LEU A 1 134 ? -1.085 -8.156 12.357 1.00 92.81 134 LEU A C 1
ATOM 1082 O O . LEU A 1 134 ? -0.110 -7.868 11.666 1.00 92.81 134 LEU A O 1
ATOM 1086 N N . LEU A 1 135 ? -0.993 -8.399 13.664 1.00 92.19 135 LEU A N 1
ATOM 1087 C CA . LEU A 1 135 ? 0.260 -8.304 14.398 1.00 92.19 135 LEU A CA 1
ATOM 1088 C C . LEU A 1 135 ? 1.273 -9.351 13.923 1.00 92.19 135 LEU A C 1
ATOM 1090 O O . LEU A 1 135 ? 2.431 -8.996 13.790 1.00 92.19 135 LEU A O 1
ATOM 1094 N N . GLU A 1 136 ? 0.863 -10.570 13.559 1.00 91.75 136 GLU A N 1
ATOM 1095 C CA . GLU A 1 136 ? 1.762 -11.576 12.952 1.00 91.75 136 GLU A CA 1
ATOM 1096 C C . GLU A 1 136 ? 2.329 -11.131 11.594 1.00 91.75 136 GLU A C 1
ATOM 1098 O O . GLU A 1 136 ? 3.401 -11.579 11.193 1.00 91.75 136 GLU A O 1
ATOM 1103 N N . HIS A 1 137 ? 1.628 -10.245 10.876 1.00 90.06 137 HIS A N 1
ATOM 1104 C CA . HIS A 1 137 ? 2.101 -9.698 9.600 1.00 90.06 137 HIS A CA 1
ATOM 1105 C C . HIS A 1 137 ? 3.051 -8.508 9.757 1.00 90.06 137 HIS A C 1
ATOM 1107 O O . HIS A 1 137 ? 3.784 -8.197 8.817 1.00 90.06 137 HIS A O 1
ATOM 1113 N N . VAL A 1 138 ? 3.014 -7.812 10.896 1.00 89.25 138 VAL A N 1
ATOM 1114 C CA . VAL A 1 138 ? 3.833 -6.614 11.142 1.00 89.25 138 VAL A CA 1
ATOM 1115 C C . VAL A 1 138 ? 5.001 -6.930 12.074 1.00 89.25 138 VAL A C 1
ATOM 1117 O O . VAL A 1 138 ? 6.139 -6.577 11.772 1.00 89.25 138 VAL A O 1
ATOM 1120 N N . CYS A 1 139 ? 4.722 -7.616 13.179 1.00 88.75 139 CYS A N 1
ATOM 1121 C CA . CYS A 1 139 ? 5.679 -8.048 14.185 1.00 88.75 139 CYS A CA 1
ATOM 1122 C C . CYS A 1 139 ? 6.040 -9.518 13.951 1.00 88.75 139 CYS A C 1
ATOM 1124 O O . CYS A 1 139 ? 5.219 -10.409 14.161 1.00 88.75 139 CYS A O 1
ATOM 1126 N N . TYR A 1 140 ? 7.290 -9.789 13.573 1.00 84.38 140 TYR A N 1
ATOM 1127 C CA . TYR A 1 140 ? 7.771 -11.167 13.412 1.00 84.38 140 TYR A CA 1
ATOM 1128 C C . TYR A 1 140 ? 7.850 -11.927 14.748 1.00 84.38 140 TYR A C 1
ATOM 1130 O O . TYR A 1 140 ? 7.709 -13.148 14.770 1.00 84.38 140 TYR A O 1
ATOM 1138 N N . GLU A 1 141 ? 8.058 -11.213 15.861 1.00 88.25 141 GLU A N 1
ATOM 1139 C CA . GLU A 1 141 ? 8.200 -11.782 17.202 1.00 88.25 141 GLU A CA 1
ATOM 1140 C C . GLU A 1 141 ? 7.347 -11.011 18.218 1.00 88.25 141 GLU A C 1
ATOM 1142 O O . GLU A 1 141 ? 7.550 -9.823 18.452 1.00 88.25 141 GLU A O 1
ATOM 1147 N N . PHE A 1 142 ? 6.420 -11.698 18.889 1.00 87.38 142 PHE A N 1
ATOM 1148 C CA . PHE A 1 142 ? 5.542 -11.079 19.894 1.00 87.38 142 PHE A CA 1
ATOM 1149 C C . PHE A 1 142 ? 6.233 -10.684 21.202 1.00 87.38 142 PHE A C 1
ATOM 1151 O O . PHE A 1 142 ? 5.641 -9.989 22.026 1.00 87.38 142 PHE A O 1
ATOM 1158 N N . PHE A 1 143 ? 7.464 -11.146 21.417 1.00 89.69 143 PHE A N 1
ATOM 1159 C CA . PHE A 1 143 ? 8.248 -10.803 22.601 1.00 89.69 143 PHE A CA 1
ATOM 1160 C C . PHE A 1 143 ? 8.946 -9.442 22.469 1.00 89.69 143 PHE A C 1
ATOM 1162 O O . PHE A 1 143 ? 9.432 -8.924 23.473 1.00 89.69 143 PHE A O 1
ATOM 1169 N N . ASP A 1 144 ? 8.973 -8.845 21.270 1.00 90.62 144 ASP A N 1
ATOM 1170 C CA . ASP A 1 144 ? 9.443 -7.474 21.072 1.00 90.62 144 ASP A CA 1
ATOM 1171 C C . ASP A 1 144 ? 8.396 -6.481 21.595 1.00 90.62 144 ASP A C 1
ATOM 1173 O O . ASP A 1 144 ? 7.512 -6.002 20.878 1.00 90.62 144 ASP A O 1
ATOM 1177 N N . THR A 1 145 ? 8.490 -6.173 22.888 1.00 87.75 145 THR A N 1
ATOM 1178 C CA . THR A 1 145 ? 7.570 -5.249 23.556 1.00 87.75 145 THR A CA 1
ATOM 1179 C C . THR A 1 145 ? 7.630 -3.845 22.966 1.00 87.75 145 THR A C 1
ATOM 1181 O O . THR A 1 145 ? 6.606 -3.172 22.928 1.00 87.75 145 THR A O 1
ATOM 1184 N N . GLN A 1 146 ? 8.787 -3.409 22.454 1.00 86.69 146 GLN A N 1
ATOM 1185 C CA . GLN A 1 146 ? 8.931 -2.072 21.875 1.00 86.69 146 GLN A CA 1
ATOM 1186 C C . GLN A 1 146 ? 8.113 -1.953 20.590 1.00 86.69 146 GLN A C 1
ATOM 1188 O O . GLN A 1 146 ? 7.375 -0.986 20.413 1.00 86.69 146 GLN A O 1
ATOM 1193 N N . MET A 1 147 ? 8.196 -2.951 19.706 1.00 85.62 147 MET A N 1
ATOM 1194 C CA . MET A 1 147 ? 7.415 -2.953 18.467 1.00 85.62 147 MET A CA 1
ATOM 1195 C C . MET A 1 147 ? 5.909 -3.063 18.736 1.00 85.62 147 MET A C 1
ATOM 1197 O O . MET A 1 147 ? 5.108 -2.390 18.085 1.00 85.62 147 MET A O 1
ATOM 1201 N N . MET A 1 148 ? 5.521 -3.857 19.735 1.00 87.44 148 MET A N 1
ATOM 1202 C CA . MET A 1 148 ? 4.121 -4.001 20.140 1.00 87.44 148 MET A CA 1
ATOM 1203 C C . MET A 1 148 ? 3.545 -2.700 20.722 1.00 87.44 148 MET A C 1
ATOM 1205 O O . MET A 1 148 ? 2.431 -2.312 20.366 1.00 87.44 148 MET A O 1
ATOM 1209 N N . GLU A 1 149 ? 4.310 -1.988 21.553 1.00 86.94 149 GLU A N 1
ATOM 1210 C CA . GLU A 1 149 ? 3.920 -0.686 22.116 1.00 86.94 149 GLU A CA 1
ATOM 1211 C C . GLU A 1 149 ? 3.712 0.380 21.029 1.00 86.94 149 GLU A C 1
ATOM 1213 O O . GLU A 1 149 ? 2.770 1.170 21.114 1.00 86.94 149 GLU A O 1
ATOM 1218 N N . LEU A 1 150 ? 4.529 0.377 19.966 1.00 85.31 150 LEU A N 1
ATOM 1219 C CA . LEU A 1 150 ? 4.373 1.303 18.835 1.00 85.31 150 LEU A CA 1
ATOM 1220 C C . LEU A 1 150 ? 3.039 1.123 18.094 1.00 85.31 150 LEU A C 1
ATOM 1222 O O . LEU A 1 150 ? 2.475 2.092 17.585 1.00 85.31 150 LEU A O 1
ATOM 1226 N N . LEU A 1 151 ? 2.522 -0.107 18.024 1.00 88.31 151 LEU A N 1
ATOM 1227 C CA . LEU A 1 151 ? 1.255 -0.409 17.352 1.00 88.31 151 LEU A CA 1
ATOM 1228 C C . LEU A 1 151 ? 0.035 -0.227 18.256 1.00 88.31 151 LEU A C 1
ATOM 1230 O O . LEU A 1 151 ? -1.070 -0.039 17.740 1.00 88.31 151 LEU A O 1
ATOM 1234 N N . GLN A 1 152 ? 0.218 -0.245 19.578 1.00 89.44 152 GLN A N 1
ATOM 1235 C CA . GLN A 1 152 ? -0.876 -0.217 20.546 1.00 89.44 152 GLN A CA 1
ATOM 1236 C C . GLN A 1 152 ? -1.810 0.983 20.339 1.00 89.44 152 GLN A C 1
ATOM 1238 O O . GLN A 1 152 ? -3.015 0.799 20.173 1.00 89.44 152 GLN A O 1
ATOM 1243 N N . SER A 1 153 ? -1.270 2.204 20.264 1.00 89.69 153 SER A N 1
ATOM 1244 C CA . SER A 1 153 ? -2.097 3.408 20.081 1.00 89.69 153 SER A CA 1
ATOM 1245 C C . SER A 1 153 ? -2.864 3.393 18.755 1.00 89.69 153 SER A C 1
ATOM 1247 O O . SER A 1 153 ? -4.005 3.841 18.699 1.00 89.69 153 SER A O 1
ATOM 1249 N N . SER A 1 154 ? -2.281 2.820 17.696 1.00 90.75 154 SER A N 1
ATOM 1250 C CA . SER A 1 154 ? -2.945 2.696 16.390 1.00 90.75 154 SER A CA 1
ATOM 1251 C C . SER A 1 154 ? -4.082 1.661 16.406 1.00 90.75 154 SER A C 1
ATOM 1253 O O . SER A 1 154 ? -5.097 1.848 15.731 1.00 90.75 154 SER A O 1
ATOM 1255 N N . LEU A 1 155 ? -3.935 0.576 17.177 1.00 92.50 155 LEU A N 1
ATOM 1256 C CA . LEU A 1 155 ? -4.987 -0.426 17.392 1.00 92.50 155 LEU A CA 1
ATOM 1257 C C . LEU A 1 155 ? -6.164 0.155 18.181 1.00 92.50 155 LEU A C 1
ATOM 1259 O O . LEU A 1 155 ? -7.317 -0.020 17.780 1.00 92.50 155 LEU A O 1
ATOM 1263 N N . GLU A 1 156 ? -5.872 0.885 19.259 1.00 92.38 156 GLU A N 1
ATOM 1264 C CA . GLU A 1 156 ? -6.873 1.569 20.085 1.00 92.38 156 GLU A CA 1
ATOM 1265 C C . GLU A 1 156 ? -7.659 2.603 19.266 1.00 92.38 156 GLU A C 1
ATOM 1267 O O . GLU A 1 156 ? -8.891 2.621 19.306 1.00 92.38 156 GLU A O 1
ATOM 1272 N N . GLU A 1 157 ? -6.971 3.403 18.443 1.00 91.25 157 GLU A N 1
ATOM 1273 C CA . GLU A 1 157 ? -7.597 4.387 17.550 1.00 91.25 157 GLU A CA 1
ATOM 1274 C C . GLU A 1 157 ? -8.587 3.714 16.578 1.00 91.25 157 GLU A C 1
ATOM 1276 O O . GLU A 1 157 ? -9.704 4.189 16.352 1.00 91.25 157 GLU A O 1
ATOM 1281 N N . ALA A 1 158 ? -8.198 2.571 16.007 1.00 93.25 158 ALA A N 1
ATOM 1282 C CA . ALA A 1 158 ? -8.981 1.852 15.008 1.00 93.25 158 ALA A CA 1
ATOM 1283 C C . ALA A 1 158 ? -10.090 0.960 15.596 1.00 93.25 158 ALA A C 1
ATOM 1285 O O . ALA A 1 158 ? -10.836 0.334 14.832 1.00 93.25 158 ALA A O 1
ATOM 1286 N N . PHE A 1 159 ? -10.250 0.900 16.922 1.00 94.25 159 PHE A N 1
ATOM 1287 C CA . PHE A 1 159 ? -11.232 0.046 17.604 1.00 94.25 159 PHE A CA 1
ATOM 1288 C C . PHE A 1 159 ? -12.666 0.219 17.067 1.00 94.25 159 PHE A C 1
ATOM 1290 O O . PHE A 1 159 ? -13.414 -0.748 16.926 1.00 94.25 159 PHE A O 1
ATOM 1297 N N . VAL A 1 160 ? -13.027 1.439 16.657 1.00 94.81 160 VAL A N 1
ATOM 1298 C CA . VAL A 1 160 ? -14.352 1.786 16.111 1.00 94.81 160 VAL A CA 1
ATOM 1299 C C . VAL A 1 160 ? -14.675 1.160 14.741 1.00 94.81 160 VAL A C 1
ATOM 1301 O O . VAL A 1 160 ? -15.821 1.229 14.292 1.00 94.81 160 VAL A O 1
ATOM 1304 N N . ILE A 1 161 ? -13.706 0.539 14.056 1.00 95.56 161 ILE A N 1
ATOM 1305 C CA . ILE A 1 161 ? -13.871 -0.074 12.723 1.00 95.56 161 ILE A CA 1
ATOM 1306 C C . ILE A 1 161 ? -13.572 -1.584 12.803 1.00 95.56 161 ILE A C 1
ATOM 1308 O O . ILE A 1 161 ? -12.526 -2.027 12.338 1.00 95.56 161 ILE A O 1
ATOM 1312 N N . PRO A 1 162 ? -14.462 -2.412 13.380 1.00 93.81 162 PRO A N 1
ATOM 1313 C CA . PRO A 1 162 ? -14.123 -3.779 13.795 1.00 93.81 162 PRO A CA 1
ATOM 1314 C C . PRO A 1 162 ? -14.126 -4.824 12.671 1.00 93.81 162 PRO A C 1
ATOM 1316 O O . PRO A 1 162 ? -13.751 -5.963 12.907 1.00 93.81 162 PRO A O 1
ATOM 1319 N N . ASN A 1 163 ? -14.603 -4.501 11.464 1.00 94.94 163 ASN A N 1
ATOM 1320 C CA . ASN A 1 163 ? -14.739 -5.489 10.392 1.00 94.94 163 ASN A CA 1
ATOM 1321 C C . ASN A 1 163 ? -14.414 -4.924 9.005 1.00 94.94 163 ASN A C 1
ATOM 1323 O O . ASN A 1 163 ? -14.426 -3.711 8.772 1.00 94.94 163 ASN A O 1
ATOM 1327 N N . GLN A 1 164 ? -14.180 -5.840 8.066 1.00 96.00 164 GLN A N 1
ATOM 1328 C CA . GLN A 1 164 ? -13.765 -5.530 6.700 1.00 96.00 164 GLN A CA 1
ATOM 1329 C C . GLN A 1 164 ? -14.773 -4.653 5.940 1.00 96.00 164 GLN A C 1
ATOM 1331 O O . GLN A 1 164 ? -14.384 -3.724 5.237 1.00 96.00 164 GLN A O 1
ATOM 1336 N N . GLN A 1 165 ? -16.076 -4.899 6.095 1.00 94.38 165 GLN A N 1
ATOM 1337 C CA . GLN A 1 165 ? -17.126 -4.133 5.408 1.00 94.38 165 GLN A CA 1
ATOM 1338 C C . GLN A 1 165 ? -17.145 -2.662 5.850 1.00 94.38 165 GLN A C 1
ATOM 1340 O O . GLN A 1 165 ? -17.277 -1.758 5.018 1.00 94.38 165 GLN A O 1
ATOM 1345 N N . VAL A 1 166 ? -16.996 -2.408 7.154 1.00 95.06 166 VAL A N 1
ATOM 1346 C CA . VAL A 1 166 ? -16.914 -1.049 7.705 1.00 95.06 166 VAL A CA 1
ATOM 1347 C C . VAL A 1 166 ? -15.612 -0.380 7.264 1.00 95.06 166 VAL A C 1
ATOM 1349 O O . VAL A 1 166 ? -15.650 0.778 6.850 1.00 95.06 166 VAL A O 1
ATOM 1352 N N . ALA A 1 167 ? -14.494 -1.113 7.251 1.00 95.31 167 ALA A N 1
ATOM 1353 C CA . ALA A 1 167 ? -13.202 -0.616 6.782 1.00 95.31 167 ALA A CA 1
ATOM 1354 C C . ALA A 1 167 ? -13.234 -0.192 5.302 1.00 95.31 167 ALA A C 1
ATOM 1356 O O . ALA A 1 167 ? -12.886 0.942 4.972 1.00 95.31 167 ALA A O 1
ATOM 1357 N N . LEU A 1 168 ? -13.759 -1.040 4.411 1.00 94.44 168 LEU A N 1
ATOM 1358 C CA . LEU A 1 168 ? -13.938 -0.713 2.990 1.00 94.44 168 LEU A CA 1
ATOM 1359 C C . LEU A 1 168 ? -14.855 0.502 2.799 1.00 94.44 168 LEU A C 1
ATOM 1361 O O . LEU A 1 168 ? -14.585 1.380 1.979 1.00 94.44 168 LEU A O 1
ATOM 1365 N N . GLY A 1 169 ? -15.922 0.603 3.596 1.00 92.62 169 GLY A N 1
ATOM 1366 C CA . GLY A 1 169 ? -16.783 1.784 3.613 1.00 92.62 169 GLY A CA 1
ATOM 1367 C C . GLY A 1 169 ? -16.058 3.055 4.075 1.00 92.62 169 GLY A C 1
ATOM 1368 O O . GLY A 1 169 ? -16.306 4.130 3.524 1.00 92.62 169 GLY A O 1
ATOM 1369 N N . HIS A 1 170 ? -15.170 2.939 5.064 1.00 92.88 170 HIS A N 1
ATOM 1370 C CA . HIS A 1 170 ? -14.376 4.036 5.618 1.00 92.88 170 HIS A CA 1
ATOM 1371 C C . HIS A 1 170 ? -13.355 4.582 4.609 1.00 92.88 170 HIS A C 1
ATOM 1373 O O . HIS A 1 170 ? -13.241 5.802 4.459 1.00 92.88 170 HIS A O 1
ATOM 1379 N N . ILE A 1 171 ? -12.677 3.693 3.876 1.00 92.75 171 ILE A N 1
ATOM 1380 C CA . ILE A 1 171 ? -11.755 4.044 2.785 1.00 92.75 171 ILE A CA 1
ATOM 1381 C C . ILE A 1 171 ? -12.532 4.645 1.609 1.00 92.75 171 ILE A C 1
ATOM 1383 O O . ILE A 1 171 ? -12.222 5.739 1.139 1.00 92.75 171 ILE A O 1
ATOM 1387 N N . GLY A 1 172 ? -13.608 3.983 1.173 1.00 91.00 172 GLY A N 1
ATOM 1388 C CA . GLY A 1 172 ? -14.380 4.411 0.008 1.00 91.00 172 GLY A CA 1
ATOM 1389 C C . GLY A 1 172 ? -15.004 5.803 0.151 1.00 91.00 172 GLY A C 1
ATOM 1390 O O . GLY A 1 172 ? -15.104 6.533 -0.830 1.00 91.00 172 GLY A O 1
ATOM 1391 N N . LYS A 1 173 ? -15.368 6.228 1.371 1.00 90.00 173 LYS A N 1
ATOM 1392 C CA . LYS A 1 173 ? -15.840 7.601 1.641 1.00 90.00 173 LYS A CA 1
ATOM 1393 C C . LYS A 1 173 ? -14.778 8.684 1.391 1.00 90.00 173 LYS A C 1
ATOM 1395 O O . LYS A 1 173 ? -15.156 9.825 1.159 1.00 90.00 173 LYS A O 1
ATOM 1400 N N . ARG A 1 174 ? -13.485 8.348 1.461 1.00 88.06 174 ARG A N 1
ATOM 1401 C CA . ARG A 1 174 ? -12.364 9.302 1.346 1.00 88.06 174 ARG A CA 1
ATOM 1402 C C . ARG A 1 174 ? -11.813 9.451 -0.068 1.00 88.06 174 ARG A C 1
ATOM 1404 O O . ARG A 1 174 ? -11.162 10.455 -0.345 1.00 88.06 174 ARG A O 1
ATOM 1411 N N . GLY A 1 175 ? -12.057 8.469 -0.933 1.00 81.69 175 GLY A N 1
ATOM 1412 C CA . GLY A 1 175 ? -11.632 8.510 -2.335 1.00 81.69 175 GLY A CA 1
ATOM 1413 C C . GLY A 1 175 ? -12.765 8.719 -3.345 1.00 81.69 175 GLY A C 1
ATOM 1414 O O . GLY A 1 175 ? -12.547 9.277 -4.412 1.00 81.69 175 GLY A O 1
ATOM 1415 N N . SER A 1 176 ? -14.007 8.342 -3.018 1.00 80.25 176 SER A N 1
ATOM 1416 C CA . SER A 1 176 ? -15.149 8.565 -3.917 1.00 80.25 176 SER A CA 1
ATOM 1417 C C . SER A 1 176 ? -15.730 9.978 -3.802 1.00 80.25 176 SER A C 1
ATOM 1419 O O . SER A 1 176 ? -15.695 10.606 -2.744 1.00 80.25 176 SER A O 1
ATOM 1421 N N . THR A 1 177 ? -16.345 10.463 -4.884 1.00 80.44 177 THR A N 1
ATOM 1422 C CA . THR A 1 177 ? -17.139 11.697 -4.864 1.00 80.44 177 THR A CA 1
ATOM 1423 C C . THR A 1 177 ? -18.343 11.580 -3.920 1.00 80.44 177 THR A C 1
ATOM 1425 O O . THR A 1 177 ? -18.852 10.492 -3.628 1.00 80.44 177 THR A O 1
ATOM 1428 N N . VAL A 1 178 ? -18.801 12.724 -3.407 1.00 79.25 178 VAL A N 1
ATOM 1429 C CA . VAL A 1 178 ? -19.973 12.787 -2.521 1.00 79.25 178 VAL A CA 1
ATOM 1430 C C . VAL A 1 178 ? -21.208 12.274 -3.274 1.00 79.25 178 VAL A C 1
ATOM 1432 O O . VAL A 1 178 ? -21.399 12.590 -4.443 1.00 79.25 178 VAL A O 1
ATOM 1435 N N . GLY A 1 179 ? -22.041 11.464 -2.612 1.00 78.62 179 GLY A N 1
ATOM 1436 C CA . GLY A 1 179 ? -23.283 10.923 -3.191 1.00 78.62 179 GLY A CA 1
ATOM 1437 C C . GLY A 1 179 ? -23.151 9.567 -3.900 1.00 78.62 179 GLY A C 1
ATOM 1438 O O . GLY A 1 179 ? -24.152 9.004 -4.334 1.00 78.62 179 GLY A O 1
ATOM 1439 N N . VAL A 1 180 ? -21.949 8.990 -3.982 1.00 86.25 180 VAL A N 1
ATOM 1440 C CA . VAL A 1 180 ? -21.739 7.653 -4.566 1.00 86.25 180 VAL A CA 1
ATOM 1441 C C . VAL A 1 180 ? -22.347 6.555 -3.681 1.00 86.25 180 VAL A C 1
ATOM 1443 O O . VAL A 1 180 ? -22.211 6.599 -2.457 1.00 86.25 180 VAL A O 1
ATOM 1446 N N . THR A 1 181 ? -22.991 5.549 -4.287 1.00 89.69 181 THR A N 1
ATOM 1447 C CA . THR A 1 181 ? -23.625 4.417 -3.578 1.00 89.69 181 THR A CA 1
ATOM 1448 C C . THR A 1 181 ? -22.629 3.594 -2.756 1.00 89.69 181 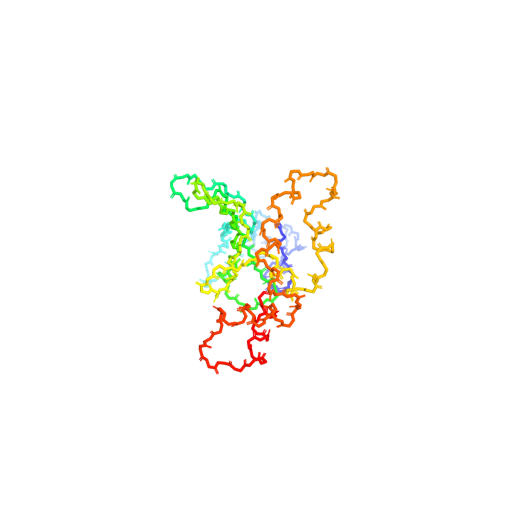THR A C 1
ATOM 1450 O O . THR A 1 181 ? -21.423 3.586 -3.017 1.00 89.69 181 THR A O 1
ATOM 1453 N N . LYS A 1 182 ? -23.128 2.865 -1.748 1.00 87.38 182 LYS A N 1
ATOM 1454 C CA . LYS A 1 182 ? -22.282 2.026 -0.883 1.00 87.38 182 LYS A CA 1
ATOM 1455 C C . LYS A 1 182 ? -21.511 0.973 -1.685 1.00 87.38 182 LYS A C 1
ATOM 1457 O O . LYS A 1 182 ? -20.315 0.834 -1.440 1.00 87.38 182 LYS A O 1
ATOM 1462 N N . GLU A 1 183 ? -22.130 0.286 -2.653 1.00 89.25 183 GLU A N 1
ATOM 1463 C CA . GLU A 1 183 ? -21.411 -0.742 -3.423 1.00 89.25 183 GLU A CA 1
ATOM 1464 C C . GLU A 1 183 ? -20.282 -0.144 -4.258 1.00 89.25 183 GLU A C 1
ATOM 1466 O O . GLU A 1 183 ? -19.206 -0.730 -4.346 1.00 89.25 183 GLU A O 1
ATOM 1471 N N . LYS A 1 184 ? -20.495 1.037 -4.850 1.00 87.94 184 LYS A N 1
ATOM 1472 C CA . LYS A 1 184 ? -19.467 1.702 -5.657 1.00 87.94 184 LYS A CA 1
ATOM 1473 C C . LYS A 1 184 ? -18.276 2.133 -4.800 1.00 87.94 184 LYS A C 1
ATOM 1475 O O . LYS A 1 184 ? -17.142 1.946 -5.221 1.00 87.94 184 LYS A O 1
ATOM 1480 N N . ARG A 1 185 ? -18.519 2.618 -3.576 1.00 89.00 185 ARG A N 1
ATOM 1481 C CA . ARG A 1 185 ? -17.451 2.945 -2.613 1.00 89.00 185 ARG A CA 1
ATOM 1482 C C . ARG A 1 185 ? -16.645 1.718 -2.194 1.00 89.00 185 ARG A C 1
ATOM 1484 O O . ARG A 1 185 ? -15.429 1.803 -2.084 1.00 89.00 185 ARG A O 1
ATOM 1491 N N . ILE A 1 186 ? -17.316 0.587 -1.972 1.00 90.25 186 ILE A N 1
ATOM 1492 C CA . ILE A 1 186 ? -16.645 -0.675 -1.633 1.00 90.25 186 ILE A CA 1
ATOM 1493 C C . ILE A 1 186 ? -15.807 -1.162 -2.818 1.00 90.25 186 ILE A C 1
ATOM 1495 O O . ILE A 1 186 ? -14.645 -1.501 -2.631 1.00 90.25 186 ILE A O 1
ATOM 1499 N N . LYS A 1 187 ? -16.355 -1.137 -4.041 1.00 88.44 187 LYS A N 1
ATOM 1500 C CA . LYS A 1 187 ? -15.604 -1.486 -5.257 1.00 88.44 187 LYS A CA 1
ATOM 1501 C C . LYS A 1 187 ? -14.380 -0.593 -5.457 1.00 88.44 187 LYS A C 1
ATOM 1503 O O . LYS A 1 187 ? -13.322 -1.111 -5.782 1.00 88.44 187 LYS A O 1
ATOM 1508 N N . TYR A 1 188 ? -14.517 0.712 -5.216 1.00 86.88 188 TYR A N 1
ATOM 1509 C CA . TYR A 1 188 ? -13.394 1.648 -5.235 1.00 86.88 188 TYR A CA 1
ATOM 1510 C C . TYR A 1 188 ? -12.330 1.280 -4.196 1.00 86.88 188 TYR A C 1
ATOM 1512 O O . TYR A 1 188 ? -11.153 1.238 -4.521 1.00 86.88 188 TYR A O 1
ATOM 1520 N N . ALA A 1 189 ? -12.727 0.993 -2.952 1.00 87.06 189 ALA A N 1
ATOM 1521 C CA . ALA A 1 189 ? -11.781 0.641 -1.894 1.00 87.06 189 ALA A CA 1
ATOM 1522 C C . ALA A 1 189 ? -11.059 -0.691 -2.165 1.00 87.06 189 ALA A C 1
ATOM 1524 O O . ALA A 1 189 ? -9.904 -0.837 -1.792 1.00 87.06 189 ALA A O 1
ATOM 1525 N N . LEU A 1 190 ? -11.721 -1.644 -2.831 1.00 86.25 190 LEU A N 1
ATOM 1526 C CA . LEU A 1 190 ? -11.118 -2.910 -3.261 1.00 86.25 190 LEU A CA 1
ATOM 1527 C C . LEU A 1 190 ? -10.138 -2.756 -4.430 1.00 86.25 190 LEU A C 1
ATOM 1529 O O . LEU A 1 190 ? -9.323 -3.649 -4.643 1.00 86.25 190 LEU A O 1
ATOM 1533 N N . SER A 1 191 ? -10.238 -1.672 -5.206 1.00 80.56 191 SER A N 1
ATOM 1534 C CA . SER A 1 191 ? -9.320 -1.396 -6.315 1.00 80.56 191 SER A CA 1
ATOM 1535 C C . SER A 1 191 ? -8.082 -0.594 -5.902 1.00 80.56 191 SER A C 1
ATOM 1537 O O . SER A 1 191 ? -7.295 -0.255 -6.784 1.00 80.56 191 SER A O 1
ATOM 1539 N N . GLN A 1 192 ? -7.958 -0.246 -4.615 1.00 74.44 192 GLN A N 1
ATOM 1540 C CA . GLN A 1 192 ? -6.789 0.427 -4.037 1.00 74.44 192 GLN A CA 1
ATOM 1541 C C . GLN A 1 192 ? -5.676 -0.555 -3.663 1.00 74.44 192 GLN A C 1
ATOM 1543 O O . GLN A 1 192 ? -5.975 -1.747 -3.403 1.00 74.44 192 GLN A O 1
#

pLDDT: mean 76.32, std 16.81, range [23.64, 96.0]

Radius of gyration: 26.11 Å; chains: 1; bounding box: 56×37×77 Å

Secondary structure (DSSP, 8-state):
------S----GGGGTTT--HHHHHHTT--TT-----EEETTEEE-PPPPP---SEEEE-PPSS-SEEEEEEEEE--TT--S-TT--EEEEEEEEE--TTS--EEEEEEPTT-SS-EEHHHHHHHHT--SHHHHHHHH-S-TT-HHHHHHHHHHHHHGGG--SHHHHHHHHHHHHSPTT--HHHHHHHHHT-

=== Feature glossary ===
Annotated list of the representations used here:

Nearest PDB structures. The Foldseek neighbor list gives the closest experimentally determined structures in the PDB, ranked by structural alignment. TM-score near 1 means near-identical fold; near 0.3 means only rough topology match. This is how one finds what a novel AlphaFold prediction most resembles in the solved-structure universe.

Foldseek 3Di. Foldseek's 3Di representation compresses backbone geometry into a per-residue letter drawn from a learned twenty-state alphabet. It captures the tertiary interaction pattern around each residue — which residues are packed against it in space, regardless of where they are in sequence.

Radius of gyration, Cα contacts, bounding box. Radius of gyration (Rg) is the root-mean-square distance of Cα atoms from their centroid — a single number for overall size and compactness. A globular domain of N residues has Rg ≈ 2.2·N^0.38 Å; an extended or disordered chain has a much larger Rg. The Cα contact count is the number of residue pairs whose Cα atoms are within 8 Å and are more than four positions apart in sequence — a standard proxy for tertiary packing density. The bounding box is the smallest axis-aligned box enclosing all 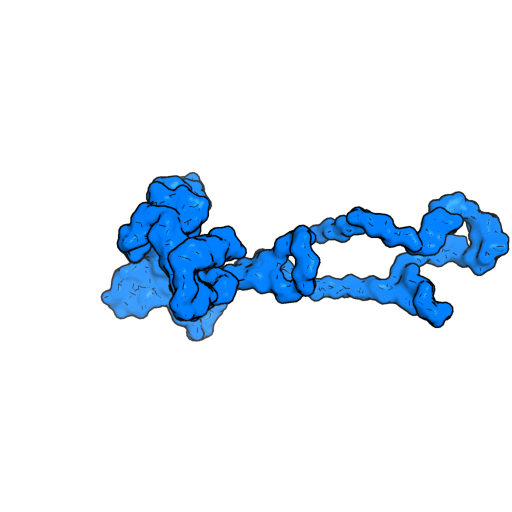Cα atoms.

InterPro / GO / CATH / organism. The annotation block draws on four external resources. InterPro: which protein families and domains the sequence belongs to. GO: standardized terms for what the protein does, what process it participates in, and where in the cell it acts. CATH: which structural fold it has in the CATH hierarchy. Organism: the species of origin.

mmCIF coordinates. The mmCIF block holds the 3D Cartesian coordinates of each backbone atom (N, Cα, C, O) in ångströms. mmCIF is the PDB's canonical archive format — a tagged-loop text representation of the atomic model.

pLDDT. pLDDT is the predicted lDDT-Cα score: AlphaFold's confidence that the local environment of each residue (all inter-atomic distances within 15 Å) is correctly placed. It is a per-residue number between 0 and 100, with higher meaning more reliable.

Backbone torsions (φ/ψ). φ (phi) and ψ (psi) are the two rotatable backbone dihedrals per residue: φ is the C(i-1)–N–Cα–C torsion, ψ is the N–Cα–C–N(i+1) torsion, both in degrees on (−180°, 180°]. α-helical residues cluster near (−60°, −45°); β-strand residues near (−120°, +130°). A Ramachandran plot is simply a scatter of (φ, ψ) for every residue.

B-factor. For experimental (PDB) structures, the B-factor (temperature factor) quantifies the positional spread of each atom in the crystal — a combination of thermal vibration and static disorder — in units of Å². High B-factors mark flexible loops or poorly resolved regions; low B-factors mark the rigid, well-ordered core.

Secondary structure (3-state, P-SEA). SS3 is a coarse helix/strand/coil call (letters a/b/c) made by the P-SEA algorithm from inter-Cα distances and dihedrals. It is less detailed than DSSP but needs only Cα positions.

Predicted aligned error. Predicted aligned error is AlphaFold's pairwise confidence. Unlike pLDDT (per-residue), PAE is per-residue-pair and captures whether two parts of the structure are correctly placed relative to each other. Units are ångströms of expected positional error.

Solvent-accessible surface area. Solvent-accessible surface area (SASA) is the area in Å² traced out by the centre of a 1.4 Å probe sphere (a water molecule) rolled over the protein's van der Waals surface (Shrake–Rupley / Lee–Richards construction). Buried residues have near-zero SASA; fully exposed residues can exceed 200 Å². The total SASA scales roughly with the number of surface residues.

Secondary structure (8-state, DSSP). The SS8 string is DSSP's per-residue secondary-structure call. α-helix (H) means an i→i+4 H-bond ladder; β-strand (E) means the residue participates in a β-sheet; 3₁₀ (G) and π (I) are tighter and wider helices; T/S are turns/bends; '-' is loop.

Rendered structure images. Structure images are PyMOL renders from six orthogonal camera directions. Cartoon representation draws helices as coils and strands as arrows; sticks shows the backbone as bonds; surface shows the solvent-excluded envelope. Rainbow coloring maps sequence position to hue (blue→red, N→C); chain coloring assigns a distinct color per polypeptide.

Sequence. The amino-acid sequence is the protein's primary structure: the linear order of residues from the N-terminus to the C-terminus, written in one-letter code. Everything else here — the 3D coordinates, the secondary structure, the domain annotations — is ultimately a consequence of this string.

Contact-map, Ramachandran, and PAE plots. Three diagnostic plots accompany the record. The Cα contact map visualizes the tertiary structure as a 2D adjacency matrix (8 Å cutoff, sequence-local contacts suppressed). The Ramachandran plot shows the distribution of backbone (φ, ψ) torsions, with points in the α and β basins reflecting secondary structure content. The PAE plot shows AlphaFold's inter-residue confidence as a color matrix.